Protein AF-A0A383B8J5-F1 (afdb_monomer)

Structure (mmCIF, N/CA/C/O backbone):
data_AF-A0A383B8J5-F1
#
_entry.id   AF-A0A383B8J5-F1
#
loop_
_atom_site.group_PDB
_atom_site.id
_atom_site.type_symbol
_atom_site.label_atom_id
_atom_site.label_alt_id
_atom_site.label_comp_id
_atom_site.label_asym_id
_atom_site.label_entity_id
_atom_site.label_seq_id
_atom_site.pdbx_PDB_ins_code
_atom_site.Cartn_x
_atom_site.Cartn_y
_atom_site.Cartn_z
_atom_site.occupancy
_atom_site.B_iso_or_equiv
_atom_site.auth_seq_id
_atom_site.auth_comp_id
_atom_site.auth_asym_id
_atom_site.auth_atom_id
_atom_site.pdbx_PDB_model_num
ATOM 1 N N . ALA A 1 1 ? -0.058 13.133 -13.437 1.00 57.81 1 ALA A N 1
ATOM 2 C CA . ALA A 1 1 ? -0.304 11.681 -13.337 1.00 57.81 1 ALA A CA 1
ATOM 3 C C . ALA A 1 1 ? 0.507 11.012 -12.216 1.00 57.81 1 ALA A C 1
ATOM 5 O O . ALA A 1 1 ? -0.103 10.307 -11.432 1.00 57.81 1 ALA A O 1
ATOM 6 N N . VAL A 1 2 ? 1.801 11.315 -12.020 1.00 64.12 2 VAL A N 1
ATOM 7 C CA . VAL A 1 2 ?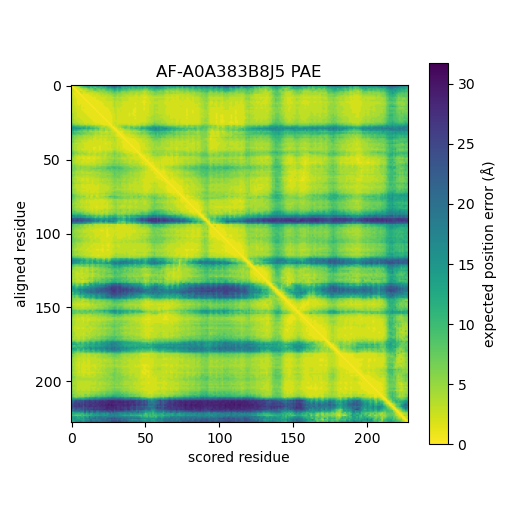 2.580 10.852 -10.837 1.00 64.12 2 VAL A CA 1
ATOM 8 C C . VAL A 1 2 ? 1.914 11.218 -9.497 1.00 64.12 2 VAL A C 1
ATOM 10 O O . VAL A 1 2 ? 1.806 10.377 -8.612 1.00 64.12 2 VAL A O 1
ATOM 13 N N . ILE A 1 3 ? 1.347 12.428 -9.392 1.00 70.81 3 ILE A N 1
ATOM 14 C CA . ILE A 1 3 ? 0.549 12.865 -8.228 1.00 70.81 3 ILE A CA 1
ATOM 15 C C . ILE A 1 3 ? -0.664 11.948 -7.981 1.00 70.81 3 ILE A C 1
ATOM 17 O O . ILE A 1 3 ? -1.011 11.711 -6.831 1.00 70.81 3 ILE A O 1
ATOM 21 N N . ARG A 1 4 ? -1.286 11.380 -9.029 1.00 76.75 4 ARG A N 1
ATOM 22 C CA . ARG A 1 4 ? -2.409 10.435 -8.865 1.00 76.75 4 ARG A CA 1
ATOM 23 C C . ARG A 1 4 ? -1.948 9.151 -8.185 1.00 76.75 4 ARG A C 1
ATOM 25 O O . ARG A 1 4 ? -2.590 8.714 -7.240 1.00 76.75 4 ARG A O 1
ATOM 32 N N . GLY A 1 5 ? -0.807 8.607 -8.614 1.00 79.88 5 GLY A N 1
ATOM 33 C CA . GLY A 1 5 ? -0.186 7.462 -7.950 1.00 79.88 5 GLY A CA 1
ATOM 34 C C . GLY A 1 5 ? 0.148 7.764 -6.487 1.00 79.88 5 GLY A C 1
ATOM 35 O O . GLY A 1 5 ? -0.185 6.971 -5.615 1.00 79.88 5 GLY A O 1
ATOM 36 N N . GLY A 1 6 ? 0.719 8.942 -6.205 1.00 82.88 6 GLY A N 1
ATOM 37 C CA . GLY A 1 6 ? 0.992 9.393 -4.835 1.00 82.88 6 GLY A CA 1
ATOM 38 C C . GLY A 1 6 ? -0.265 9.487 -3.963 1.00 82.88 6 GLY A C 1
ATOM 39 O O . GLY A 1 6 ? -0.270 8.985 -2.844 1.00 82.88 6 GLY A O 1
ATOM 40 N N . LEU A 1 7 ? -1.359 10.052 -4.488 1.00 85.12 7 LEU A N 1
ATOM 41 C CA . LEU A 1 7 ? -2.649 10.100 -3.790 1.00 85.12 7 LEU A CA 1
ATOM 42 C C . LEU A 1 7 ? -3.193 8.699 -3.502 1.00 85.12 7 LEU A C 1
ATOM 44 O O . LEU A 1 7 ? -3.666 8.440 -2.400 1.00 85.12 7 LEU A O 1
ATOM 48 N N . ALA A 1 8 ? -3.093 7.781 -4.462 1.00 88.00 8 ALA A N 1
ATOM 49 C CA . ALA A 1 8 ? -3.528 6.406 -4.265 1.00 88.00 8 ALA A CA 1
ATOM 50 C C . ALA A 1 8 ? -2.698 5.676 -3.198 1.00 88.00 8 ALA A C 1
ATOM 52 O O . ALA A 1 8 ? -3.276 4.983 -2.364 1.00 88.00 8 ALA A O 1
ATOM 53 N N . PHE A 1 9 ? -1.378 5.884 -3.150 1.00 90.75 9 PHE A N 1
ATOM 54 C CA . PHE A 1 9 ? -0.552 5.397 -2.039 1.00 90.75 9 PHE A CA 1
ATOM 55 C C . PHE A 1 9 ? -0.934 6.035 -0.702 1.00 90.75 9 PHE A C 1
ATOM 57 O O . PHE A 1 9 ? -0.979 5.323 0.296 1.00 90.75 9 PHE A O 1
ATOM 64 N N . GLY A 1 10 ? -1.288 7.323 -0.684 1.00 90.81 10 GLY A N 1
ATOM 65 C CA . GLY A 1 10 ? -1.829 7.993 0.502 1.00 90.81 10 GLY A CA 1
ATOM 66 C C . GLY A 1 10 ? -3.096 7.317 1.031 1.00 90.81 10 GLY A C 1
ATOM 67 O O . GLY A 1 10 ? -3.176 7.023 2.219 1.00 90.81 10 GLY A O 1
ATOM 68 N N . TYR A 1 11 ? -4.038 6.969 0.148 1.00 89.50 11 TYR A N 1
ATOM 69 C CA . TYR A 1 11 ? -5.224 6.190 0.525 1.00 89.50 11 TYR A CA 1
ATOM 70 C C . TYR A 1 11 ? -4.862 4.803 1.068 1.00 89.50 11 TYR A C 1
ATOM 72 O O . TYR A 1 11 ? -5.396 4.390 2.092 1.00 89.50 11 TYR A O 1
ATOM 80 N N . LEU A 1 12 ? -3.956 4.070 0.411 1.00 91.69 12 LEU A N 1
ATOM 81 C CA . LEU A 1 12 ? -3.531 2.752 0.898 1.00 91.69 12 LEU A CA 1
ATOM 82 C C . LEU A 1 12 ? -2.848 2.839 2.269 1.00 91.69 12 LEU A C 1
ATOM 84 O O . LEU A 1 12 ? -3.070 1.973 3.117 1.00 91.69 12 LEU A O 1
ATOM 88 N N . TRP A 1 13 ? -2.041 3.877 2.486 1.00 93.38 13 TRP A N 1
ATOM 89 C CA . TRP A 1 13 ? -1.403 4.151 3.769 1.00 93.38 13 TRP A CA 1
ATOM 90 C C . TRP A 1 13 ? -2.435 4.462 4.852 1.00 93.38 13 TRP A C 1
ATOM 92 O O . TRP A 1 13 ? -2.388 3.873 5.926 1.00 93.38 13 TRP A O 1
ATOM 102 N N . GLU A 1 14 ? -3.412 5.317 4.555 1.00 92.06 14 GLU A N 1
ATOM 103 C CA . GLU A 1 14 ? -4.487 5.665 5.486 1.00 92.06 14 GLU A CA 1
ATOM 104 C C . GLU A 1 14 ? -5.333 4.436 5.870 1.00 92.06 14 GLU A C 1
ATOM 106 O O . GLU A 1 14 ? -5.664 4.246 7.039 1.00 92.06 14 GLU A O 1
ATOM 111 N N . ILE A 1 15 ? -5.622 3.542 4.916 1.00 91.62 15 ILE A N 1
ATOM 112 C CA . ILE A 1 15 ? -6.294 2.264 5.204 1.00 91.62 15 ILE A CA 1
ATOM 113 C C . ILE A 1 15 ? -5.495 1.456 6.218 1.00 91.62 15 ILE A C 1
ATOM 115 O O . ILE A 1 15 ? -6.046 1.004 7.223 1.00 91.62 15 ILE A O 1
ATOM 119 N N . ARG A 1 16 ? -4.198 1.282 5.955 1.00 93.38 16 ARG A N 1
ATOM 120 C CA . ARG A 1 16 ? -3.318 0.533 6.846 1.00 93.38 16 ARG A CA 1
ATOM 121 C C . ARG A 1 16 ? -3.253 1.170 8.228 1.00 93.38 16 ARG A C 1
ATOM 123 O O . ARG A 1 16 ? -3.299 0.471 9.234 1.00 93.38 16 ARG A O 1
ATOM 130 N N . TRP A 1 17 ? -3.161 2.491 8.275 1.00 93.75 17 TRP A N 1
ATOM 131 C CA . TRP A 1 17 ? -3.144 3.246 9.515 1.00 93.75 17 TRP A CA 1
ATOM 132 C C . TRP A 1 17 ? -4.363 2.930 10.386 1.00 93.75 17 TRP A C 1
ATOM 134 O O . TRP A 1 17 ? -4.222 2.550 11.551 1.00 93.75 17 TRP A O 1
ATOM 144 N N . TYR A 1 18 ? -5.559 2.979 9.798 1.00 93.62 18 TYR A N 1
ATOM 145 C CA . TYR A 1 18 ? -6.784 2.635 10.512 1.00 93.62 18 TYR A CA 1
ATOM 146 C C . TYR A 1 18 ? -6.852 1.155 10.908 1.00 93.62 18 TYR A C 1
ATOM 148 O O . TYR A 1 18 ? -7.331 0.837 11.997 1.00 93.62 18 TYR A O 1
ATOM 156 N N . GLU A 1 19 ? -6.344 0.239 10.078 1.00 93.56 19 GLU A N 1
ATOM 157 C CA . GLU A 1 19 ? -6.243 -1.186 10.429 1.00 93.56 19 GLU A CA 1
ATOM 158 C C . GLU A 1 19 ? -5.302 -1.416 11.623 1.00 93.56 19 GLU A C 1
ATOM 160 O O . GLU A 1 19 ? -5.604 -2.225 12.506 1.00 93.56 19 GLU A O 1
ATOM 165 N N . THR A 1 20 ? -4.183 -0.692 11.693 1.00 94.12 20 THR A N 1
ATOM 166 C CA . THR A 1 20 ? -3.242 -0.738 12.821 1.00 94.12 20 THR A CA 1
ATOM 167 C C . THR A 1 20 ? -3.888 -0.247 14.108 1.00 94.12 20 THR A C 1
ATOM 169 O O . THR A 1 20 ? -3.834 -0.964 15.110 1.00 94.12 20 THR A O 1
ATOM 172 N N . ILE A 1 21 ? -4.580 0.896 14.071 1.00 93.38 21 ILE A N 1
ATOM 173 C CA . ILE A 1 21 ? -5.340 1.418 15.218 1.00 93.38 21 ILE A CA 1
ATOM 174 C C . ILE A 1 21 ? -6.379 0.394 15.684 1.00 93.38 21 ILE A C 1
ATOM 176 O O . ILE A 1 21 ? -6.398 0.012 16.855 1.00 93.38 21 ILE A O 1
ATOM 180 N N . ALA A 1 22 ? -7.202 -0.119 14.766 1.00 94.06 22 ALA A N 1
ATOM 181 C CA . ALA A 1 22 ? -8.246 -1.085 15.096 1.00 94.06 22 ALA A CA 1
ATOM 182 C C . ALA A 1 22 ? -7.671 -2.358 15.730 1.00 94.06 22 ALA A C 1
ATOM 184 O O . ALA A 1 22 ? -8.195 -2.849 16.730 1.00 94.06 22 ALA A O 1
ATOM 185 N N . ARG A 1 23 ? -6.563 -2.890 15.198 1.00 93.62 23 ARG A N 1
ATOM 186 C CA . ARG A 1 23 ? -5.904 -4.065 15.786 1.00 93.62 23 ARG A CA 1
ATOM 187 C C . ARG A 1 23 ? -5.323 -3.782 17.165 1.00 93.62 23 ARG A C 1
ATOM 189 O O . ARG A 1 23 ? -5.440 -4.656 18.015 1.00 93.62 23 ARG A O 1
ATOM 196 N N . LYS A 1 24 ? -4.750 -2.601 17.415 1.00 93.25 24 LYS A N 1
ATOM 197 C CA . LYS A 1 24 ? -4.260 -2.217 18.752 1.00 93.25 24 LYS A CA 1
ATOM 198 C C . LYS A 1 24 ? -5.388 -2.172 19.773 1.00 93.25 24 LYS A C 1
ATOM 200 O O . LYS A 1 24 ? -5.287 -2.810 20.818 1.00 93.25 24 LYS A O 1
ATOM 205 N N . VAL A 1 25 ? -6.500 -1.527 19.423 1.00 93.19 25 VAL A N 1
ATOM 206 C CA . VAL A 1 25 ? -7.709 -1.489 20.261 1.00 93.19 25 VAL A CA 1
ATOM 207 C C . VAL A 1 25 ? -8.240 -2.901 20.540 1.00 93.19 25 VAL A C 1
ATOM 209 O O . VAL A 1 25 ? -8.624 -3.223 21.665 1.00 93.19 25 VAL A O 1
ATOM 212 N N . LEU A 1 26 ? -8.248 -3.773 19.527 1.00 93.94 26 LEU A N 1
ATOM 213 C CA . LEU A 1 26 ? -8.756 -5.140 19.653 1.00 93.94 26 LEU A CA 1
ATOM 214 C C . LEU A 1 26 ? -7.823 -6.095 20.393 1.00 93.94 26 LEU A C 1
ATOM 216 O O . LEU A 1 26 ? -8.332 -7.012 21.041 1.00 93.94 26 LEU A O 1
ATOM 220 N N . LEU A 1 27 ? -6.507 -5.915 20.289 1.00 92.62 27 LEU A N 1
ATOM 221 C CA . LEU A 1 27 ? -5.528 -6.670 21.066 1.00 92.62 27 LEU A CA 1
ATOM 222 C C . LEU A 1 27 ? -5.668 -6.306 22.548 1.00 92.62 27 LEU A C 1
ATOM 224 O O . LEU A 1 27 ? -5.729 -7.195 23.396 1.00 92.62 27 LEU A O 1
ATOM 228 N N . GLY A 1 28 ? -5.844 -5.013 22.840 1.00 88.38 28 GLY A N 1
ATOM 229 C CA . GLY A 1 28 ? -5.780 -4.507 24.205 1.00 88.38 28 GLY A CA 1
ATOM 230 C C . GLY A 1 28 ? -4.361 -4.610 24.767 1.00 88.38 28 GLY A C 1
ATOM 231 O O . GLY A 1 28 ? -3.422 -4.957 24.052 1.00 88.38 28 GLY A O 1
ATOM 232 N N . GLY A 1 29 ? -4.225 -4.325 26.057 1.00 86.94 29 GLY A N 1
ATOM 233 C CA . GLY A 1 29 ? -2.952 -4.399 26.768 1.00 86.94 29 GLY A CA 1
ATOM 234 C C . GLY A 1 29 ? -2.859 -3.315 27.830 1.00 86.94 29 GLY A C 1
ATOM 235 O O . GLY A 1 29 ? -3.414 -2.226 27.664 1.00 86.94 29 GLY A O 1
ATOM 236 N N . ASP A 1 30 ? -2.177 -3.626 28.928 1.00 81.00 30 ASP A N 1
ATOM 237 C CA . ASP A 1 30 ? -1.903 -2.648 29.984 1.00 81.00 30 ASP A CA 1
ATOM 238 C C . ASP A 1 30 ? -0.841 -1.627 29.537 1.00 81.00 30 ASP A C 1
ATOM 240 O O . ASP A 1 30 ? -0.829 -0.497 30.016 1.00 81.00 30 ASP A O 1
ATOM 244 N N . ASP A 1 31 ? -0.017 -1.996 28.553 1.00 85.50 31 ASP A N 1
ATOM 245 C CA . ASP A 1 31 ? 1.030 -1.191 27.918 1.00 85.50 31 ASP A CA 1
ATOM 246 C C . ASP A 1 31 ? 0.506 -0.225 26.844 1.00 85.50 31 ASP A C 1
ATOM 248 O O . ASP A 1 31 ? 1.253 0.622 26.361 1.00 85.50 31 ASP A O 1
ATOM 252 N N . LEU A 1 32 ? -0.784 -0.285 26.483 1.00 86.69 32 LEU A N 1
ATOM 253 C CA . LEU A 1 32 ? -1.350 0.613 25.468 1.00 86.69 32 LEU A CA 1
ATOM 254 C C . LEU A 1 32 ? -1.192 2.094 25.823 1.00 86.69 32 LEU A C 1
ATOM 256 O O . LEU A 1 32 ? -1.095 2.907 24.915 1.00 86.69 32 LEU A O 1
ATOM 260 N N . GLN A 1 33 ? -1.135 2.440 27.112 1.00 84.88 33 GLN A N 1
ATOM 261 C CA . GLN A 1 33 ? -0.935 3.821 27.561 1.00 84.88 33 GLN A CA 1
ATOM 262 C C . GLN A 1 33 ? 0.462 4.366 27.230 1.00 84.88 33 GLN A C 1
ATOM 264 O O . GLN A 1 33 ? 0.624 5.576 27.115 1.00 84.88 33 GLN A O 1
ATOM 269 N N . GLU A 1 34 ? 1.450 3.489 27.046 1.00 87.62 34 GLU A N 1
ATOM 270 C CA . GLU A 1 34 ? 2.823 3.865 26.690 1.00 87.62 34 GLU A CA 1
ATOM 271 C C . GLU A 1 34 ? 3.018 3.992 25.172 1.00 87.62 34 GLU A C 1
ATOM 273 O O . GLU A 1 34 ? 4.041 4.504 24.726 1.00 87.62 34 GLU A O 1
ATOM 278 N N . VAL A 1 35 ? 2.037 3.554 24.373 1.00 89.44 35 VAL A N 1
ATOM 279 C CA . VAL A 1 35 ? 2.105 3.600 22.909 1.00 89.44 35 VAL A CA 1
ATOM 280 C C . VAL A 1 35 ? 2.064 5.048 22.431 1.00 89.44 35 VAL A C 1
ATOM 282 O O . VAL A 1 35 ? 1.073 5.759 22.622 1.00 89.44 35 VAL A O 1
ATOM 285 N N . GLY A 1 36 ? 3.131 5.467 21.755 1.00 88.12 36 GLY A N 1
ATOM 286 C CA . GLY A 1 36 ? 3.230 6.759 21.091 1.00 88.12 36 GLY A CA 1
ATOM 287 C C . GLY A 1 36 ? 2.870 6.710 19.605 1.00 88.12 36 GLY A C 1
ATOM 288 O O . GLY A 1 36 ? 2.623 5.658 19.010 1.00 88.12 36 GLY A O 1
ATOM 289 N N . TRP A 1 37 ? 2.893 7.882 18.963 1.00 87.31 37 TRP A N 1
ATOM 290 C CA . TRP A 1 37 ? 2.706 7.987 17.512 1.00 87.31 37 TRP A CA 1
ATOM 291 C C . TRP A 1 37 ? 3.792 7.241 16.730 1.00 87.31 37 TRP A C 1
ATOM 293 O O . TRP A 1 37 ? 3.490 6.614 15.716 1.00 87.31 37 TRP A O 1
ATOM 303 N N . GLU A 1 38 ? 5.038 7.273 17.208 1.00 89.56 38 GLU A N 1
ATOM 304 C CA . GLU A 1 38 ? 6.161 6.576 16.572 1.00 89.56 38 GLU A CA 1
ATOM 305 C C . GLU A 1 38 ? 5.976 5.054 16.586 1.00 89.56 38 GLU A C 1
ATOM 307 O O . GLU A 1 38 ? 6.260 4.397 15.584 1.00 89.56 38 GLU A O 1
ATOM 312 N N . ASP A 1 39 ? 5.416 4.495 17.662 1.00 90.50 39 ASP A N 1
ATOM 313 C CA . ASP A 1 39 ? 5.129 3.061 17.759 1.00 90.50 39 ASP A CA 1
ATOM 314 C C . ASP A 1 39 ? 4.051 2.634 16.763 1.00 90.50 39 ASP A C 1
ATOM 316 O O . ASP A 1 39 ? 4.190 1.611 16.090 1.00 90.50 39 ASP A O 1
ATOM 320 N N . LEU A 1 40 ? 2.993 3.438 16.621 1.00 89.94 40 LEU A N 1
ATOM 321 C CA . LEU A 1 40 ? 1.935 3.184 15.642 1.00 89.94 40 LEU A CA 1
ATOM 322 C C . LEU A 1 40 ?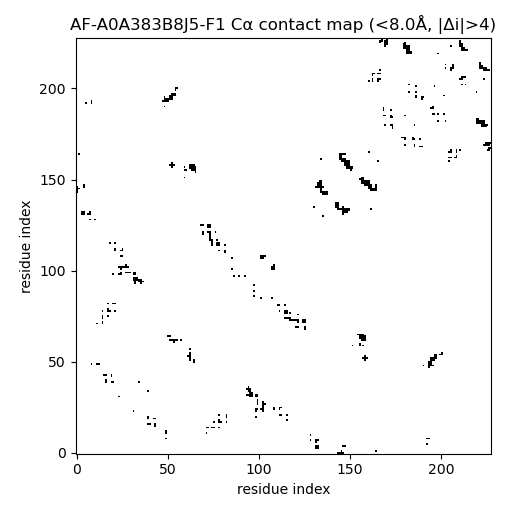 2.455 3.267 14.207 1.00 89.94 40 LEU A C 1
ATOM 324 O O . LEU A 1 40 ? 2.085 2.435 13.375 1.00 89.94 40 LEU A O 1
ATOM 328 N N . LEU A 1 41 ? 3.314 4.249 13.913 1.00 90.12 41 LEU A N 1
ATOM 329 C CA . LEU A 1 41 ? 3.958 4.379 12.604 1.00 90.12 41 LEU A CA 1
ATOM 330 C C . LEU A 1 41 ? 4.842 3.162 12.321 1.00 90.12 41 LEU A C 1
ATOM 332 O O . LEU A 1 41 ? 4.709 2.537 11.268 1.00 90.12 41 LEU A O 1
ATOM 336 N N . ALA A 1 42 ? 5.667 2.762 13.291 1.00 91.44 42 ALA A N 1
ATOM 337 C CA . ALA A 1 42 ? 6.518 1.586 13.173 1.00 91.44 42 ALA A CA 1
ATOM 338 C C . ALA A 1 42 ? 5.701 0.298 12.979 1.00 91.44 42 ALA A C 1
ATOM 340 O O . ALA A 1 42 ? 6.088 -0.566 12.192 1.00 91.44 42 ALA A O 1
ATOM 341 N N . ASP A 1 43 ? 4.569 0.155 13.667 1.00 92.00 43 ASP A N 1
ATOM 342 C CA . ASP A 1 43 ? 3.684 -1.001 13.521 1.00 92.00 43 ASP A CA 1
ATOM 343 C C . ASP A 1 43 ? 2.988 -1.036 12.154 1.00 92.00 43 ASP A C 1
ATOM 345 O O . ASP A 1 43 ? 2.884 -2.107 11.552 1.00 92.00 43 ASP A O 1
ATOM 349 N N . ALA A 1 44 ? 2.569 0.117 11.624 1.00 91.75 44 ALA A N 1
ATOM 350 C CA . ALA A 1 44 ? 2.041 0.213 10.264 1.00 91.75 44 ALA A CA 1
ATOM 351 C C . ALA A 1 44 ? 3.116 -0.118 9.207 1.00 91.75 44 ALA A C 1
ATOM 353 O O . ALA A 1 44 ? 2.846 -0.827 8.234 1.00 91.75 44 ALA A O 1
ATOM 354 N N . ASP A 1 45 ? 4.362 0.308 9.396 1.00 88.12 45 ASP A N 1
ATOM 355 C CA . ASP A 1 45 ? 5.446 -0.014 8.459 1.00 88.12 45 ASP A CA 1
ATOM 356 C C . ASP A 1 45 ? 5.814 -1.508 8.452 1.00 88.12 45 ASP A C 1
ATOM 358 O O . ASP A 1 45 ? 6.159 -2.068 7.404 1.00 88.12 45 ASP A O 1
ATOM 362 N N . ARG A 1 46 ? 5.682 -2.199 9.594 1.00 89.00 46 ARG A N 1
ATOM 363 C CA . ARG A 1 46 ? 6.001 -3.636 9.723 1.00 89.00 46 ARG A CA 1
ATOM 364 C C . ARG A 1 46 ? 5.096 -4.560 8.907 1.00 89.00 46 ARG A C 1
ATOM 366 O O . ARG A 1 46 ? 5.485 -5.698 8.652 1.00 89.00 46 ARG A O 1
ATOM 373 N N . GLU A 1 47 ? 3.931 -4.102 8.452 1.00 86.69 47 GLU A N 1
ATOM 374 C CA . GLU A 1 47 ? 3.027 -4.914 7.621 1.00 86.69 47 GLU A CA 1
ATOM 375 C C . GLU A 1 47 ? 3.531 -5.182 6.197 1.00 86.69 47 GLU A C 1
ATOM 377 O O . GLU A 1 47 ? 2.915 -5.945 5.449 1.00 86.69 47 GLU A O 1
ATOM 382 N N . GLY A 1 48 ? 4.653 -4.575 5.805 1.00 88.12 48 GLY A N 1
ATOM 383 C CA . GLY A 1 48 ? 5.270 -4.790 4.501 1.00 88.12 48 GLY A CA 1
ATOM 384 C C . GLY A 1 48 ? 4.735 -3.836 3.427 1.00 88.12 48 GLY A C 1
ATOM 385 O O . GLY A 1 48 ? 4.299 -2.729 3.741 1.00 88.12 48 GLY A O 1
ATOM 386 N N . PRO A 1 49 ? 4.784 -4.190 2.133 1.00 92.00 49 PRO A N 1
ATOM 387 C CA . PRO A 1 49 ? 4.428 -3.262 1.059 1.00 92.00 49 PRO A CA 1
ATOM 388 C C . PRO A 1 49 ? 2.924 -2.947 1.032 1.00 92.00 49 PRO A C 1
ATOM 390 O O . PRO A 1 49 ? 2.088 -3.824 1.244 1.00 92.00 49 PRO A O 1
ATOM 393 N N . LEU A 1 50 ? 2.578 -1.685 0.763 1.00 92.38 50 LEU A N 1
ATOM 394 C CA . LEU A 1 50 ? 1.214 -1.222 0.488 1.00 92.38 50 LEU A CA 1
ATOM 395 C C . LEU A 1 50 ? 0.655 -1.819 -0.799 1.00 92.38 50 LEU A C 1
ATOM 397 O O . LEU A 1 50 ? -0.548 -1.988 -0.910 1.00 92.38 50 LEU A O 1
ATOM 401 N N . LEU A 1 51 ? 1.498 -2.145 -1.775 1.00 92.19 51 LEU A N 1
ATOM 402 C CA . LEU A 1 51 ? 1.063 -2.802 -3.000 1.00 92.19 51 LEU A CA 1
ATOM 403 C C . LEU A 1 51 ? 2.064 -3.891 -3.388 1.00 92.19 51 LEU A C 1
ATOM 405 O O . LEU A 1 51 ? 3.267 -3.643 -3.487 1.00 92.19 51 LEU A O 1
ATOM 409 N N . LYS A 1 52 ? 1.574 -5.118 -3.598 1.00 92.56 52 LYS A N 1
ATOM 410 C CA . LYS A 1 52 ? 2.435 -6.240 -3.989 1.00 92.56 52 LYS A CA 1
ATOM 411 C C . LYS A 1 52 ? 2.879 -6.060 -5.440 1.00 92.56 52 LYS A C 1
ATOM 413 O O . LYS A 1 52 ? 2.083 -6.227 -6.359 1.00 92.56 52 LYS A O 1
ATOM 418 N N . TRP A 1 53 ? 4.167 -5.801 -5.638 1.00 94.06 53 TRP A N 1
ATOM 419 C CA . TRP A 1 53 ? 4.808 -5.861 -6.948 1.00 94.06 53 TRP A CA 1
ATOM 420 C C . TRP A 1 53 ? 5.542 -7.196 -7.092 1.00 94.06 53 TRP A C 1
ATOM 422 O O . TRP A 1 53 ? 6.711 -7.333 -6.748 1.00 94.06 53 TRP A O 1
ATOM 432 N N . ALA A 1 54 ? 4.794 -8.203 -7.535 1.00 92.50 54 ALA A N 1
ATOM 433 C CA . ALA A 1 54 ? 5.288 -9.560 -7.741 1.00 92.50 54 ALA A CA 1
ATOM 434 C C . ALA A 1 54 ? 6.131 -9.685 -9.025 1.00 92.50 54 ALA A C 1
ATOM 436 O O . ALA A 1 54 ? 5.940 -8.911 -9.966 1.00 92.50 54 ALA A O 1
ATOM 437 N N . ASP A 1 55 ? 7.023 -10.679 -9.062 1.00 90.69 55 ASP A N 1
ATOM 438 C CA . ASP A 1 55 ? 7.890 -10.952 -10.213 1.00 90.69 55 ASP A CA 1
ATOM 439 C C . ASP A 1 55 ? 7.068 -11.329 -11.456 1.00 90.69 55 ASP A C 1
ATOM 441 O O . ASP A 1 55 ? 6.041 -12.012 -11.366 1.00 90.69 55 ASP A O 1
ATOM 445 N N . GLY A 1 56 ? 7.511 -10.889 -12.634 1.00 87.81 56 GLY A N 1
ATOM 446 C CA . GLY A 1 56 ? 6.843 -11.170 -13.898 1.00 87.81 56 GLY A CA 1
ATOM 447 C C . GLY A 1 56 ? 6.724 -12.659 -14.239 1.00 87.81 56 GLY A C 1
ATOM 448 O O . GLY A 1 56 ? 5.801 -13.019 -14.974 1.00 87.81 56 GLY A O 1
ATOM 449 N N . ALA A 1 57 ? 7.609 -13.507 -13.705 1.00 89.38 57 ALA A N 1
ATOM 450 C CA . ALA A 1 57 ? 7.603 -14.958 -13.883 1.00 89.38 57 ALA A CA 1
ATOM 451 C C . ALA A 1 57 ? 6.540 -15.678 -13.032 1.00 89.38 57 ALA A C 1
ATOM 453 O O . ALA A 1 57 ? 6.198 -16.825 -13.333 1.00 89.38 57 ALA A O 1
ATOM 454 N N . GLU A 1 58 ? 5.995 -15.033 -11.993 1.00 91.69 58 GLU A N 1
ATOM 455 C CA . GLU A 1 58 ? 4.906 -15.609 -11.199 1.00 91.69 58 GLU A CA 1
ATOM 456 C C . GLU A 1 58 ? 3.601 -15.706 -12.021 1.00 91.69 58 GLU A C 1
ATOM 458 O O . GLU A 1 58 ? 3.306 -14.838 -12.854 1.00 91.69 58 GLU A O 1
ATOM 463 N N . PRO A 1 59 ? 2.749 -16.720 -11.767 1.00 93.00 59 PRO A N 1
ATOM 464 C CA . PRO A 1 59 ? 1.416 -16.790 -12.354 1.00 93.00 59 PRO A CA 1
ATOM 465 C C . PRO A 1 59 ? 0.597 -15.522 -12.078 1.00 93.00 59 PRO A C 1
ATOM 467 O O . PRO A 1 59 ? 0.612 -14.990 -10.969 1.00 93.00 59 PRO A O 1
ATOM 470 N N . VAL A 1 60 ? -0.213 -15.084 -13.050 1.00 90.81 60 VAL A N 1
ATOM 471 C CA . VAL A 1 60 ? -1.040 -13.860 -12.943 1.00 90.81 60 VAL A CA 1
ATOM 472 C C . VAL A 1 60 ? -1.913 -13.851 -11.683 1.00 90.81 60 VAL A C 1
ATOM 474 O O . VAL A 1 60 ? -2.081 -12.809 -11.063 1.00 90.81 60 VAL A O 1
ATOM 477 N N . SER A 1 61 ? -2.409 -15.009 -11.237 1.00 90.00 61 SER A N 1
ATOM 478 C CA . SER A 1 61 ? -3.195 -15.127 -10.003 1.00 90.00 61 SER A CA 1
ATOM 479 C C . SER A 1 61 ? -2.425 -14.771 -8.726 1.00 90.00 61 SER A C 1
ATOM 481 O O . SER A 1 61 ? -3.044 -14.380 -7.745 1.00 90.00 61 SER A O 1
ATOM 483 N N . GLN A 1 62 ? -1.098 -14.929 -8.715 1.00 90.38 62 GLN A N 1
ATOM 484 C CA . GLN A 1 62 ? -0.228 -14.559 -7.588 1.00 90.38 62 GLN A CA 1
ATOM 485 C C . GLN A 1 62 ? 0.224 -13.094 -7.661 1.00 90.38 62 GLN A C 1
ATOM 487 O O . GLN A 1 62 ? 0.637 -12.517 -6.650 1.00 90.38 62 GLN A O 1
ATOM 492 N N . ARG A 1 63 ? 0.124 -12.496 -8.851 1.00 92.31 63 ARG A N 1
ATOM 493 C CA . ARG A 1 63 ? 0.428 -11.091 -9.135 1.00 92.31 63 ARG A CA 1
ATOM 494 C C . ARG A 1 63 ? -0.800 -10.181 -9.045 1.00 92.31 63 ARG A C 1
ATOM 496 O O . ARG A 1 63 ? -0.647 -8.963 -9.048 1.00 92.31 63 ARG A O 1
ATOM 503 N N . ASP A 1 64 ? -1.999 -10.760 -9.016 1.00 93.31 64 ASP A N 1
ATOM 504 C CA . ASP A 1 64 ? -3.256 -10.019 -8.992 1.00 93.31 64 ASP A CA 1
ATOM 505 C C . ASP A 1 64 ? -3.396 -9.201 -7.705 1.00 93.31 64 ASP A C 1
ATOM 507 O O . ASP A 1 64 ? -3.356 -9.730 -6.594 1.00 93.31 64 ASP A O 1
ATOM 511 N N . VAL A 1 65 ? -3.620 -7.901 -7.873 1.00 92.38 65 VAL A N 1
ATOM 512 C CA . VAL A 1 65 ? -3.898 -6.961 -6.784 1.00 92.38 65 VAL A CA 1
ATOM 513 C C . VAL A 1 65 ? -5.352 -6.494 -6.783 1.00 92.38 65 VAL A C 1
ATOM 515 O O . VAL A 1 65 ? -5.773 -5.826 -5.841 1.00 92.38 65 VAL A O 1
ATOM 518 N N . ALA A 1 66 ? -6.161 -6.851 -7.789 1.00 88.75 66 ALA A N 1
ATOM 519 C CA . ALA A 1 66 ? -7.531 -6.350 -7.914 1.00 88.75 66 ALA A CA 1
ATOM 520 C C . ALA A 1 66 ? -8.430 -6.798 -6.753 1.00 88.75 66 ALA A C 1
ATOM 522 O O . ALA A 1 66 ? -9.199 -5.994 -6.216 1.00 88.75 66 ALA A O 1
ATOM 523 N N . ALA A 1 67 ? -8.338 -8.073 -6.364 1.00 86.12 67 ALA A N 1
ATOM 524 C CA . ALA A 1 67 ? -9.100 -8.618 -5.242 1.00 86.12 67 ALA A CA 1
ATOM 525 C C . ALA A 1 67 ? -8.650 -8.020 -3.899 1.00 86.12 67 ALA A C 1
ATOM 527 O O . ALA A 1 67 ? -9.488 -7.680 -3.064 1.00 86.12 67 ALA A 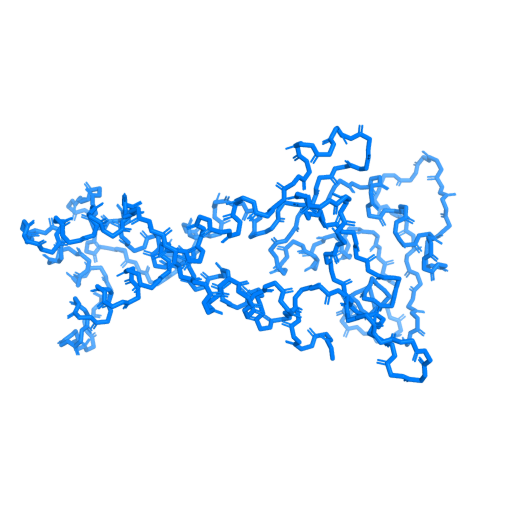O 1
ATOM 528 N N . TRP A 1 68 ? -7.339 -7.845 -3.722 1.00 89.00 68 TRP A N 1
ATOM 529 C CA . TRP A 1 68 ? -6.758 -7.259 -2.517 1.00 89.00 68 TRP A CA 1
ATOM 530 C C . TRP A 1 68 ? -7.153 -5.786 -2.352 1.00 89.00 68 TRP A C 1
ATOM 532 O O . TRP A 1 68 ? -7.655 -5.406 -1.296 1.00 89.00 68 TRP A O 1
ATOM 542 N N . LEU A 1 69 ? -7.041 -4.980 -3.416 1.00 89.56 69 LEU A N 1
ATOM 543 C CA . LEU A 1 69 ? -7.467 -3.575 -3.418 1.00 89.56 69 LEU A CA 1
ATOM 544 C C . LEU A 1 69 ? -8.953 -3.443 -3.080 1.00 89.56 69 LEU A C 1
ATOM 546 O O . LEU A 1 69 ? -9.330 -2.618 -2.254 1.00 89.56 69 LEU A O 1
ATOM 550 N N . ARG A 1 70 ? -9.800 -4.304 -3.660 1.00 87.38 70 ARG A N 1
ATOM 551 C CA . ARG A 1 70 ? -11.234 -4.339 -3.342 1.00 87.38 70 ARG A CA 1
ATOM 552 C C . ARG A 1 70 ? -11.491 -4.612 -1.864 1.00 87.38 70 ARG A C 1
ATOM 554 O O . ARG A 1 70 ? -12.347 -3.951 -1.283 1.00 87.38 70 ARG A O 1
ATOM 561 N N . ALA A 1 71 ? -10.774 -5.566 -1.274 1.00 85.88 71 ALA A N 1
ATOM 562 C CA . ALA A 1 71 ? -10.896 -5.861 0.149 1.00 85.88 71 ALA A CA 1
ATOM 563 C C . ALA A 1 71 ? -10.468 -4.657 1.006 1.00 85.88 71 ALA A C 1
ATOM 565 O O . ALA A 1 71 ? -11.206 -4.261 1.899 1.00 85.88 71 ALA A O 1
ATOM 566 N N . LYS A 1 72 ? -9.342 -4.013 0.681 1.00 88.44 72 LYS A N 1
ATOM 567 C CA . LYS A 1 72 ? -8.833 -2.847 1.422 1.00 88.44 72 LYS A CA 1
ATOM 568 C C . LYS A 1 72 ? -9.753 -1.628 1.345 1.00 88.44 72 LYS A C 1
ATOM 570 O O . LYS A 1 72 ? -10.079 -1.048 2.376 1.00 88.44 72 LYS A O 1
ATOM 575 N N . CYS A 1 73 ? -10.233 -1.275 0.153 1.00 86.19 73 CYS A N 1
ATOM 576 C CA . CYS A 1 73 ? -11.160 -0.153 -0.035 1.00 86.19 73 CYS A CA 1
ATOM 577 C C . CYS A 1 73 ? -12.501 -0.358 0.688 1.00 86.19 73 CYS A C 1
ATOM 579 O O . CYS A 1 73 ? -13.150 0.612 1.071 1.00 86.19 73 CYS A O 1
ATOM 581 N N . LEU A 1 74 ? -12.932 -1.609 0.877 1.00 83.94 74 LEU A N 1
ATOM 582 C CA . LEU A 1 74 ? -14.120 -1.916 1.668 1.00 83.94 74 LEU A CA 1
ATOM 583 C C . LEU A 1 74 ? -13.884 -1.633 3.155 1.00 83.94 74 LEU A C 1
ATOM 585 O O . LEU A 1 74 ? -14.682 -0.932 3.781 1.00 83.94 74 LEU A O 1
ATOM 589 N N . THR A 1 75 ? -12.785 -2.165 3.696 1.00 84.12 75 THR A N 1
ATOM 590 C CA . THR A 1 75 ? -12.400 -1.985 5.099 1.00 84.12 75 THR A CA 1
ATOM 591 C C . THR A 1 75 ? -12.216 -0.503 5.438 1.00 84.12 75 THR A C 1
ATOM 593 O O . THR A 1 75 ? -12.624 -0.069 6.512 1.00 84.12 75 THR A O 1
ATOM 596 N N . TYR A 1 76 ? -11.689 0.290 4.496 1.00 85.62 76 TYR A N 1
ATOM 597 C CA . TYR A 1 76 ? -11.470 1.731 4.649 1.00 85.62 76 TYR A CA 1
ATOM 598 C C . TYR A 1 76 ? -12.688 2.491 5.174 1.00 85.62 76 TYR A C 1
ATOM 600 O O . TYR A 1 76 ? -12.610 3.119 6.222 1.00 85.62 76 TYR A O 1
ATOM 608 N N . SER A 1 77 ? -13.816 2.437 4.457 1.00 82.44 77 SER A N 1
ATOM 609 C CA . SER A 1 77 ? -14.994 3.247 4.797 1.00 82.44 77 SER A CA 1
ATOM 610 C C . SER A 1 77 ? -15.576 2.889 6.153 1.00 82.44 77 SER A C 1
ATOM 612 O O . SER A 1 77 ? -16.088 3.758 6.846 1.00 82.44 77 SER A O 1
ATOM 614 N N . ALA A 1 78 ? -15.504 1.610 6.518 1.00 85.06 78 ALA A N 1
ATOM 615 C CA . ALA A 1 78 ? -15.984 1.153 7.808 1.00 85.06 78 ALA A CA 1
ATOM 616 C C . ALA A 1 78 ? -15.072 1.664 8.925 1.00 85.06 78 ALA A C 1
ATOM 618 O O . ALA A 1 78 ? -15.541 2.244 9.895 1.00 85.06 78 ALA A O 1
ATOM 619 N N . LEU A 1 79 ? -13.759 1.495 8.765 1.00 90.56 79 LEU A N 1
ATOM 620 C CA . LEU A 1 79 ? -12.796 1.906 9.777 1.00 90.56 79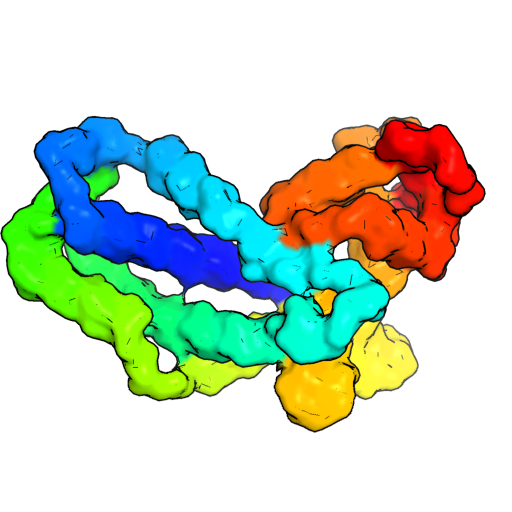 LEU A CA 1
ATOM 621 C C . LEU A 1 79 ? -12.683 3.419 9.921 1.00 90.56 79 LEU A C 1
ATOM 623 O O . LEU A 1 79 ? -12.546 3.894 11.039 1.00 90.56 79 LEU A O 1
ATOM 627 N N . GLN A 1 80 ? -12.743 4.175 8.827 1.00 90.38 80 GLN A N 1
ATOM 628 C CA . GLN A 1 80 ? -12.600 5.626 8.870 1.00 90.38 80 GLN A CA 1
ATOM 629 C C . GLN A 1 80 ? -13.675 6.267 9.754 1.00 90.38 80 GLN A C 1
ATOM 631 O O . GLN A 1 80 ? -13.356 7.126 10.573 1.00 90.38 80 GLN A O 1
ATOM 636 N N . GLU A 1 81 ? -14.932 5.846 9.611 1.00 87.25 81 GLU A N 1
ATOM 637 C CA . GLU A 1 81 ? -16.035 6.365 10.424 1.00 87.25 81 GLU A CA 1
ATOM 638 C C . GLU A 1 81 ? -15.895 5.959 11.895 1.00 87.25 81 GLU A C 1
ATOM 640 O O . GLU A 1 81 ? -16.094 6.788 12.784 1.00 87.25 81 GLU A O 1
ATOM 645 N N . GLU A 1 82 ? -15.484 4.718 12.166 1.00 90.19 82 GLU A N 1
ATOM 646 C CA . GLU A 1 82 ? -15.295 4.235 13.539 1.00 90.19 82 GLU A CA 1
ATOM 647 C C . GLU A 1 82 ? -14.102 4.924 14.221 1.00 90.19 82 GLU A C 1
ATOM 649 O O . GLU A 1 82 ? -14.219 5.341 15.368 1.00 90.19 82 GLU A O 1
ATOM 654 N N . VAL A 1 83 ? -12.981 5.135 13.520 1.00 90.06 83 VAL A N 1
ATOM 655 C CA . VAL A 1 83 ? -11.833 5.905 14.034 1.00 90.06 83 VAL A CA 1
ATOM 656 C C . VAL A 1 83 ? -12.246 7.354 14.294 1.00 90.06 83 VAL A C 1
ATOM 658 O O . VAL A 1 83 ? -12.052 7.846 15.402 1.00 90.06 83 VAL A O 1
ATOM 661 N N . LYS A 1 84 ? -12.872 8.035 13.326 1.00 88.69 84 LYS A N 1
ATOM 662 C CA . LYS A 1 84 ? -13.331 9.422 13.516 1.00 88.69 84 LYS A CA 1
ATOM 663 C C . LYS A 1 84 ? -14.266 9.555 14.711 1.00 88.69 84 LYS A C 1
ATOM 665 O O .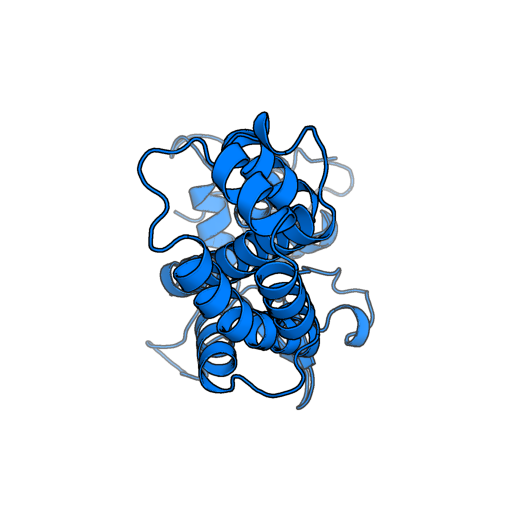 LYS A 1 84 ? -14.102 10.480 15.488 1.00 88.69 84 LYS A O 1
ATOM 670 N N . THR A 1 85 ? -15.213 8.633 14.866 1.00 87.25 85 THR A N 1
ATOM 671 C CA . THR A 1 85 ? -16.178 8.656 15.974 1.00 87.25 85 THR A CA 1
ATOM 672 C C . THR A 1 85 ? -15.508 8.339 17.309 1.00 87.25 85 THR A C 1
ATOM 674 O O . THR A 1 85 ? -15.763 9.009 18.303 1.00 87.25 85 THR A O 1
ATOM 677 N N . CYS A 1 86 ? -14.631 7.334 17.341 1.00 84.12 86 CYS A N 1
ATOM 678 C CA . CYS A 1 86 ? -13.961 6.881 18.558 1.00 84.12 86 CYS A CA 1
ATOM 679 C C . CYS A 1 86 ? -12.994 7.925 19.130 1.00 84.12 86 CYS A C 1
ATOM 681 O O . CYS A 1 86 ? -12.808 7.970 20.344 1.00 84.12 86 CYS A O 1
ATOM 683 N N . PHE A 1 87 ? -12.391 8.739 18.262 1.00 83.88 87 PHE A N 1
ATOM 684 C CA . PHE A 1 87 ? -11.384 9.736 18.620 1.00 83.88 87 PHE A CA 1
ATOM 685 C C . PHE A 1 87 ? -11.855 11.181 18.366 1.00 83.88 87 PHE A C 1
ATOM 687 O O . PHE A 1 87 ? -11.029 12.085 18.340 1.00 83.88 87 PHE A O 1
ATOM 694 N N . ALA A 1 88 ? -13.163 11.415 18.180 1.00 80.38 88 ALA A N 1
ATOM 695 C CA . ALA A 1 88 ? -13.721 12.753 17.932 1.00 80.38 88 ALA A CA 1
ATOM 696 C C . ALA A 1 88 ? -13.497 13.716 19.107 1.00 80.38 88 ALA A C 1
ATOM 698 O O . ALA A 1 88 ? -13.230 14.897 18.894 1.00 80.38 88 ALA A O 1
ATOM 699 N N . ASP A 1 89 ? -13.608 13.185 20.326 1.00 70.88 89 ASP A N 1
ATOM 700 C CA . ASP A 1 89 ? -13.504 13.932 21.581 1.00 70.88 89 ASP A CA 1
ATOM 701 C C . ASP A 1 89 ? -12.150 13.732 22.276 1.00 70.88 89 ASP A C 1
ATOM 703 O O . ASP A 1 89 ? -11.961 14.221 23.389 1.00 70.88 89 ASP A O 1
ATOM 707 N N . ALA A 1 90 ? -11.217 13.008 21.641 1.00 68.38 90 ALA A N 1
ATOM 708 C CA . ALA A 1 90 ? -9.856 12.900 22.148 1.00 68.38 90 ALA A CA 1
ATOM 709 C C . ALA A 1 90 ? -9.256 14.311 22.142 1.00 68.38 90 ALA A C 1
ATOM 711 O O . ALA A 1 90 ? -9.132 14.934 21.082 1.00 68.38 90 ALA A O 1
ATOM 712 N N . SER A 1 91 ? -8.964 14.846 23.329 1.00 60.12 91 SER A N 1
ATOM 713 C CA . SER A 1 91 ? -8.288 16.140 23.446 1.00 60.12 91 SER A CA 1
ATOM 714 C C . SER A 1 91 ? -6.787 15.928 23.207 1.00 60.12 91 SER A C 1
ATOM 716 O O . SER A 1 91 ? -6.425 14.921 22.608 1.00 60.12 91 SER A O 1
ATOM 718 N N . ASP A 1 92 ? -5.885 16.814 23.633 1.00 61.34 92 ASP A N 1
ATOM 719 C CA . ASP A 1 92 ? -4.415 16.631 23.523 1.00 61.34 92 ASP A CA 1
ATOM 720 C C . ASP A 1 92 ? -3.863 15.387 24.287 1.00 61.34 92 ASP A C 1
ATOM 722 O O . ASP A 1 92 ? -2.683 15.325 24.639 1.00 61.34 92 ASP A O 1
ATOM 726 N N . ASP A 1 93 ? -4.709 14.396 24.567 1.00 58.06 93 ASP A N 1
ATOM 727 C CA . ASP A 1 93 ? -4.411 13.124 25.200 1.00 58.06 93 ASP A CA 1
ATOM 728 C C . ASP A 1 93 ? -3.307 12.398 24.420 1.00 58.06 93 ASP A C 1
ATOM 730 O O . ASP A 1 93 ? -3.285 12.348 23.182 1.00 58.06 93 ASP A O 1
ATOM 734 N N . ALA A 1 94 ? -2.371 11.796 25.156 1.00 76.81 94 ALA A N 1
ATOM 735 C CA . ALA A 1 94 ? -1.393 10.906 24.553 1.00 76.81 94 ALA A CA 1
ATOM 736 C C . ALA A 1 94 ? -2.153 9.784 23.829 1.00 76.81 94 ALA A C 1
ATOM 738 O O . ALA A 1 94 ? -3.027 9.149 24.415 1.00 76.81 94 ALA A O 1
ATOM 739 N N . VAL A 1 95 ? -1.833 9.529 22.556 1.00 86.19 95 VAL A N 1
ATOM 740 C CA . VAL A 1 95 ? -2.538 8.549 21.703 1.00 86.19 95 VAL A CA 1
ATOM 741 C C . VAL A 1 95 ? -2.755 7.191 22.391 1.00 86.19 95 VAL A C 1
ATOM 743 O O . VAL A 1 95 ? -3.794 6.555 22.201 1.00 86.19 95 VAL A O 1
ATOM 746 N N . GLY A 1 96 ? -1.821 6.776 23.250 1.00 87.31 96 GLY A N 1
ATOM 747 C CA . GLY A 1 96 ? -1.929 5.576 24.069 1.00 87.31 96 GLY A CA 1
ATOM 748 C C . GLY A 1 96 ? -3.091 5.573 25.069 1.00 87.31 96 GLY A C 1
ATOM 749 O O . GLY A 1 96 ? -3.734 4.539 25.262 1.00 87.31 96 GLY A O 1
ATOM 750 N N . GLU A 1 97 ? -3.433 6.710 25.676 1.00 88.25 97 GLU A N 1
ATOM 751 C CA . GLU A 1 97 ? -4.584 6.829 26.580 1.00 88.25 97 GLU A CA 1
ATOM 752 C C . GLU A 1 97 ? -5.895 6.615 25.828 1.00 88.25 97 GLU A C 1
ATOM 754 O O . GLU A 1 97 ? -6.716 5.796 26.247 1.00 88.25 97 GLU A O 1
ATOM 759 N N . ALA A 1 98 ? -6.044 7.258 24.669 1.00 88.50 98 ALA A N 1
ATOM 760 C CA . ALA A 1 98 ? -7.227 7.109 23.830 1.00 88.50 98 ALA A CA 1
ATOM 761 C C . ALA A 1 98 ? -7.373 5.669 23.300 1.00 88.50 98 ALA A C 1
ATOM 763 O O . ALA A 1 98 ? -8.470 5.103 23.292 1.00 88.50 98 ALA A O 1
ATOM 764 N N . LEU A 1 99 ? -6.263 5.029 22.906 1.00 91.25 99 LEU A N 1
ATOM 765 C CA . LEU A 1 99 ? -6.244 3.609 22.539 1.00 91.25 99 LEU A CA 1
ATOM 766 C C . LEU A 1 99 ? -6.621 2.709 23.720 1.00 91.25 99 LEU A C 1
ATOM 768 O O . LEU A 1 99 ? -7.398 1.766 23.552 1.00 91.25 99 LEU A O 1
ATOM 772 N N . SER A 1 100 ? -6.091 2.996 24.911 1.00 90.81 100 SER A N 1
ATOM 773 C CA . SER A 1 100 ? -6.383 2.245 26.132 1.00 90.81 100 SER A CA 1
ATOM 774 C C . SER A 1 100 ? -7.862 2.355 26.505 1.00 90.81 100 SER A C 1
ATOM 776 O O . SER A 1 100 ? -8.505 1.332 26.747 1.00 90.81 100 SER A O 1
ATOM 778 N N . GLU A 1 101 ? -8.438 3.558 26.466 1.00 89.69 101 GLU A N 1
ATOM 779 C CA . GLU A 1 101 ? -9.863 3.789 26.712 1.00 89.69 101 GLU A CA 1
ATOM 780 C C . GLU A 1 101 ? -10.732 3.036 25.698 1.00 89.69 101 GLU A C 1
ATOM 782 O O . GLU A 1 101 ? -11.610 2.258 26.083 1.00 89.69 101 GLU A O 1
ATOM 787 N N . ALA A 1 102 ? -10.433 3.177 24.403 1.00 90.62 102 ALA A N 1
ATOM 788 C CA . ALA A 1 102 ? -11.138 2.463 23.343 1.00 90.62 102 ALA A CA 1
ATOM 789 C C . ALA A 1 102 ? -11.045 0.938 23.506 1.00 90.62 102 ALA A C 1
ATOM 791 O O . ALA A 1 102 ? -12.008 0.220 23.235 1.00 90.62 102 ALA A O 1
ATOM 792 N N . SER A 1 103 ? -9.906 0.430 23.988 1.00 93.31 103 SER A N 1
ATOM 793 C CA . SER A 1 103 ? -9.702 -1.000 24.244 1.00 93.31 103 SER A CA 1
ATOM 794 C C . SER A 1 103 ? -10.454 -1.519 25.472 1.00 93.31 103 SER A C 1
ATOM 796 O O . SER A 1 103 ? -10.650 -2.730 25.592 1.00 93.31 103 SER A O 1
ATOM 798 N N . ARG A 1 104 ? -10.877 -0.643 26.390 1.00 91.81 104 ARG A N 1
ATOM 799 C CA . ARG A 1 104 ? -11.644 -1.005 27.593 1.00 91.81 104 ARG A CA 1
ATOM 800 C C . ARG A 1 104 ? -13.151 -0.950 27.363 1.00 91.81 104 ARG A C 1
ATOM 802 O O . ARG A 1 104 ? -13.881 -1.629 28.080 1.00 91.81 104 ARG A O 1
ATOM 809 N N . ASP A 1 105 ? -13.612 -0.207 26.358 1.00 91.81 105 ASP A N 1
ATOM 810 C CA . ASP A 1 105 ? -15.024 -0.123 25.984 1.00 91.81 105 ASP A CA 1
ATOM 811 C C . ASP A 1 105 ? -15.445 -1.310 25.083 1.00 91.81 105 ASP A C 1
ATOM 813 O O . ASP A 1 105 ? -15.020 -1.408 23.924 1.00 91.81 105 ASP A O 1
ATOM 817 N N . PRO A 1 106 ? -16.316 -2.222 25.564 1.00 92.69 106 PRO A N 1
ATOM 818 C CA . PRO A 1 106 ? -16.768 -3.370 24.781 1.00 92.69 106 PRO A CA 1
ATOM 819 C C . PRO A 1 106 ? -17.517 -2.984 23.502 1.00 92.69 106 PRO A C 1
ATOM 821 O O . PRO A 1 106 ? -17.430 -3.714 22.511 1.00 92.69 106 PRO A O 1
ATOM 824 N N . ASN A 1 107 ? -18.227 -1.851 23.505 1.00 91.94 107 ASN A N 1
ATOM 825 C CA . ASN A 1 107 ? -18.953 -1.374 22.334 1.00 91.94 107 ASN A CA 1
ATOM 826 C C . ASN A 1 107 ? -17.953 -0.924 21.267 1.00 91.94 107 ASN A C 1
ATOM 828 O O . ASN A 1 107 ? -17.977 -1.472 20.165 1.00 91.94 107 ASN A O 1
ATOM 832 N N . LYS A 1 108 ? -17.016 -0.020 21.600 1.00 91.50 108 LYS A N 1
ATOM 833 C CA . LYS A 1 108 ? -15.973 0.451 20.661 1.00 91.50 108 LYS A CA 1
ATOM 834 C C . LYS A 1 108 ? -15.197 -0.727 20.050 1.00 91.50 108 LYS A C 1
ATOM 836 O O . LYS A 1 108 ? -15.000 -0.785 18.836 1.00 91.50 108 LYS A O 1
ATOM 841 N N . ARG A 1 109 ? -14.839 -1.737 20.853 1.00 94.06 109 ARG A N 1
ATOM 842 C CA . ARG A 1 109 ? -14.199 -2.968 20.346 1.00 94.06 109 ARG A CA 1
ATOM 843 C C . ARG A 1 109 ? -15.070 -3.738 19.356 1.00 94.06 109 ARG A C 1
ATOM 845 O O . ARG A 1 109 ? -14.561 -4.213 18.344 1.00 94.06 109 ARG A O 1
ATOM 852 N N . GLU A 1 110 ? -16.358 -3.916 19.639 1.00 93.00 110 GLU A N 1
ATOM 853 C CA . GLU A 1 110 ? -17.252 -4.635 18.725 1.00 93.00 110 GLU A CA 1
ATOM 854 C C . GLU A 1 110 ? -17.449 -3.878 17.409 1.00 93.00 110 GLU A C 1
ATOM 856 O O . GLU A 1 110 ? -17.429 -4.484 16.337 1.00 93.00 110 GLU A O 1
ATOM 861 N N . HIS A 1 111 ? -17.529 -2.551 17.475 1.00 92.12 111 HIS A N 1
ATOM 862 C CA . HIS A 1 111 ? -17.543 -1.677 16.308 1.00 92.12 111 HIS A CA 1
ATOM 863 C C . HIS A 1 111 ? -16.305 -1.883 15.415 1.00 92.12 111 HIS A C 1
ATOM 865 O O . HIS A 1 111 ? -16.453 -2.191 14.228 1.00 92.12 111 HIS A O 1
ATOM 871 N N . PHE A 1 112 ? -15.092 -1.856 15.984 1.00 93.81 112 PHE A N 1
ATOM 872 C CA . PHE A 1 112 ? -13.861 -2.148 15.234 1.00 93.81 112 PHE A CA 1
ATOM 873 C C . PHE A 1 112 ? -13.811 -3.580 14.682 1.00 93.81 112 PHE A C 1
ATOM 875 O O . PHE A 1 112 ? -13.396 -3.791 13.539 1.00 93.81 112 PHE A O 1
ATOM 882 N N . ARG A 1 113 ? -14.265 -4.580 15.449 1.00 93.94 113 ARG A N 1
ATOM 883 C CA . ARG A 1 113 ? -14.329 -5.980 14.988 1.00 93.94 113 ARG A CA 1
ATOM 884 C C . ARG A 1 113 ? -15.260 -6.126 13.785 1.00 93.94 113 ARG A C 1
ATOM 886 O O . ARG A 1 113 ? -14.912 -6.796 12.808 1.00 93.94 113 ARG A O 1
ATOM 893 N N . ARG A 1 114 ? -16.429 -5.489 13.839 1.00 91.31 114 ARG A N 1
ATOM 894 C CA . ARG A 1 114 ? -17.397 -5.480 12.740 1.00 91.31 114 ARG A CA 1
ATOM 895 C C 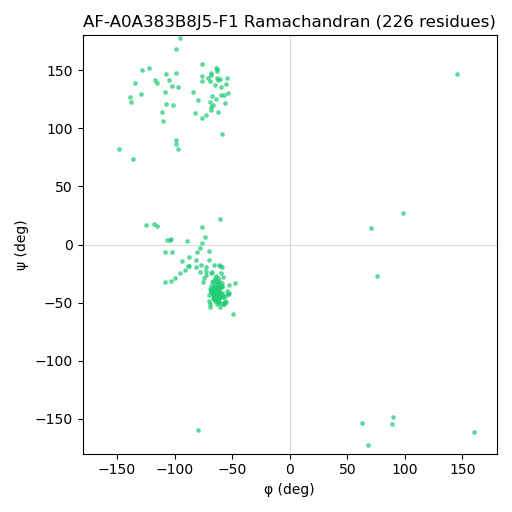. ARG A 1 114 ? -16.836 -4.762 11.517 1.00 91.31 114 ARG A C 1
ATOM 897 O O . ARG A 1 114 ? -16.962 -5.291 10.419 1.00 91.31 114 ARG A O 1
ATOM 904 N N . ALA A 1 115 ? -16.173 -3.621 11.700 1.00 90.00 115 ALA A N 1
ATOM 905 C CA . ALA A 1 115 ? -15.562 -2.870 10.606 1.00 90.00 115 ALA A CA 1
ATOM 906 C C . ALA A 1 115 ? -14.473 -3.678 9.873 1.00 90.00 115 ALA A C 1
ATOM 908 O O . ALA A 1 115 ? -14.467 -3.722 8.645 1.00 90.00 115 ALA A O 1
ATOM 909 N N . LEU A 1 116 ? -13.617 -4.404 10.605 1.00 89.44 116 LEU A N 1
ATOM 910 C CA . LEU A 1 116 ? -12.586 -5.275 10.012 1.00 89.44 116 LEU A CA 1
ATOM 911 C C . LEU A 1 116 ? -13.147 -6.503 9.282 1.00 89.44 116 LEU A C 1
ATOM 913 O O . LEU A 1 116 ? -12.480 -7.069 8.418 1.00 89.44 116 LEU A O 1
ATOM 917 N N . THR A 1 117 ? -14.350 -6.947 9.643 1.00 87.44 117 THR A N 1
ATOM 918 C CA . THR A 1 117 ? -14.985 -8.151 9.077 1.00 87.44 117 THR A CA 1
ATOM 919 C C . THR A 1 117 ? -16.125 -7.832 8.113 1.00 87.44 117 THR A C 1
ATOM 921 O O . THR A 1 117 ? -16.785 -8.749 7.607 1.00 87.44 117 THR A O 1
ATOM 924 N N . GLN A 1 118 ? -16.359 -6.545 7.841 1.00 80.25 118 GLN A N 1
ATOM 925 C CA . GLN A 1 118 ? -17.482 -6.089 7.043 1.00 80.25 118 GLN A CA 1
ATOM 926 C C . GLN A 1 118 ? -17.440 -6.696 5.639 1.00 80.25 118 GLN A C 1
ATOM 928 O O . GLN A 1 118 ? -16.407 -6.751 4.974 1.00 80.25 118 GLN A O 1
ATOM 933 N N . ARG A 1 119 ? -18.606 -7.161 5.181 1.00 67.44 119 ARG A N 1
ATOM 934 C CA . ARG A 1 119 ? -18.814 -7.705 3.835 1.00 67.44 119 ARG A CA 1
ATOM 935 C C . ARG A 1 119 ? -19.636 -6.708 3.026 1.00 67.44 119 ARG A C 1
ATOM 937 O O . ARG A 1 119 ? -20.661 -6.235 3.504 1.00 67.44 119 ARG A O 1
ATOM 944 N N . GLY A 1 120 ? -19.201 -6.389 1.811 1.00 66.38 120 GLY A N 1
ATOM 945 C CA . GLY A 1 120 ? -19.879 -5.425 0.945 1.00 66.38 120 GLY A CA 1
ATOM 946 C C . GLY A 1 120 ? -18.973 -4.879 -0.154 1.00 66.38 120 GLY A C 1
ATOM 947 O O . GLY A 1 120 ? -17.935 -5.464 -0.471 1.00 66.38 120 GLY A O 1
ATOM 948 N N . THR A 1 121 ? -19.364 -3.748 -0.738 1.00 61.53 121 THR A N 1
ATOM 949 C CA . THR A 1 121 ? -18.593 -3.049 -1.773 1.00 61.53 121 THR A CA 1
ATOM 950 C C . THR A 1 121 ? -18.610 -1.545 -1.532 1.00 61.53 121 THR A C 1
ATOM 952 O O . THR A 1 121 ? -19.675 -0.938 -1.528 1.00 61.53 121 THR A O 1
ATOM 955 N N . ASN A 1 122 ? -17.434 -0.931 -1.390 1.00 74.88 122 ASN A N 1
ATOM 956 C CA . ASN A 1 122 ? -17.272 0.511 -1.564 1.00 74.88 122 ASN A CA 1
ATOM 957 C C . ASN A 1 122 ? -16.777 0.765 -2.992 1.00 74.88 122 ASN A C 1
ATOM 959 O O . ASN A 1 122 ? -15.573 0.847 -3.246 1.00 74.88 122 ASN A O 1
ATOM 963 N N . GLU A 1 123 ? -17.718 0.788 -3.936 1.00 78.75 123 GLU A N 1
ATOM 964 C CA . GLU A 1 123 ? -17.404 0.915 -5.363 1.00 78.75 123 GLU A CA 1
ATOM 965 C C . GLU A 1 123 ? -16.732 2.255 -5.672 1.00 78.75 123 GLU A C 1
ATOM 967 O O . GLU A 1 123 ? -15.777 2.282 -6.435 1.00 78.75 123 GLU A O 1
ATOM 972 N N . ASN A 1 124 ? -17.125 3.340 -4.999 1.00 81.38 124 ASN A N 1
ATOM 973 C CA . ASN A 1 124 ? -16.544 4.665 -5.223 1.00 81.38 124 ASN A CA 1
ATOM 974 C C . ASN A 1 124 ? -15.058 4.730 -4.842 1.00 81.38 124 ASN A C 1
ATOM 976 O O . ASN A 1 124 ? -14.245 5.200 -5.635 1.00 81.38 124 ASN A O 1
ATOM 980 N N . CYS A 1 125 ? -14.684 4.242 -3.652 1.00 80.44 125 CYS A N 1
ATOM 981 C CA . CYS A 1 125 ? -13.281 4.206 -3.225 1.00 80.44 125 CYS A CA 1
ATOM 982 C C . CYS A 1 125 ? -12.455 3.284 -4.133 1.00 80.44 125 CYS A C 1
ATOM 984 O O . CYS A 1 125 ? -11.355 3.641 -4.553 1.00 80.44 125 CYS A O 1
ATOM 986 N N . LEU A 1 126 ? -13.012 2.122 -4.488 1.00 81.94 126 LEU A N 1
ATOM 987 C CA . LEU A 1 126 ? -12.348 1.168 -5.367 1.00 81.94 126 LEU A CA 1
ATOM 988 C C . LEU A 1 126 ? -12.104 1.742 -6.765 1.00 81.94 126 LEU A C 1
ATOM 990 O O . LEU A 1 126 ? -10.995 1.624 -7.281 1.00 81.94 126 LEU A O 1
ATOM 994 N N . GLU A 1 127 ? -13.114 2.357 -7.374 1.00 82.88 127 GLU A N 1
ATOM 995 C CA . GLU A 1 127 ? -12.992 2.967 -8.696 1.00 82.88 127 GLU A CA 1
ATOM 996 C C . GLU A 1 127 ? -12.051 4.171 -8.665 1.00 82.88 127 GLU A C 1
ATOM 998 O O . GLU A 1 127 ? -11.232 4.315 -9.569 1.00 82.88 127 GLU A O 1
ATOM 1003 N N . LEU A 1 128 ? -12.066 4.968 -7.593 1.00 82.81 128 LEU A N 1
ATOM 1004 C CA . LEU A 1 128 ? -11.115 6.060 -7.405 1.00 82.81 128 LEU A CA 1
ATOM 1005 C C . LEU A 1 128 ? -9.668 5.540 -7.347 1.00 82.81 128 LEU A C 1
ATOM 1007 O O . LEU A 1 128 ? -8.827 5.985 -8.128 1.00 82.81 128 LEU A O 1
ATOM 1011 N N . VAL A 1 129 ? -9.371 4.575 -6.469 1.00 83.56 129 VAL A N 1
ATOM 1012 C CA . VAL A 1 129 ? -8.020 3.996 -6.321 1.00 83.56 129 VAL A CA 1
ATOM 1013 C C . VAL A 1 129 ? -7.571 3.310 -7.612 1.00 83.56 129 VAL A C 1
ATOM 1015 O O . VAL A 1 129 ? -6.440 3.509 -8.057 1.00 83.56 129 VAL A O 1
ATOM 1018 N N . ARG A 1 130 ? -8.461 2.559 -8.270 1.00 82.75 130 ARG A N 1
ATOM 1019 C CA . ARG A 1 130 ? -8.174 1.943 -9.573 1.00 82.75 130 ARG A CA 1
ATOM 1020 C C . ARG A 1 130 ? -7.875 2.984 -10.633 1.00 82.75 130 ARG A C 1
ATOM 1022 O O . ARG A 1 130 ? -6.866 2.854 -11.308 1.00 82.75 130 ARG A O 1
ATOM 1029 N N . HIS A 1 131 ? -8.703 4.011 -10.771 1.00 81.19 131 HIS A N 1
ATOM 1030 C CA . HIS A 1 131 ? -8.503 5.064 -11.761 1.00 81.19 131 HIS A CA 1
ATOM 1031 C C . HIS A 1 131 ? -7.219 5.867 -11.504 1.00 81.19 131 HIS A C 1
ATOM 1033 O O . HIS A 1 131 ? -6.576 6.329 -12.441 1.00 81.19 131 HIS A O 1
ATOM 1039 N N . MET A 1 132 ? -6.812 6.026 -10.241 1.00 83.38 132 MET A N 1
ATOM 1040 C CA . MET A 1 132 ? -5.560 6.705 -9.898 1.00 83.38 132 MET A CA 1
ATOM 1041 C C . MET A 1 132 ? -4.307 5.880 -10.219 1.00 83.38 132 MET A C 1
ATOM 1043 O O . MET A 1 132 ? -3.254 6.471 -10.465 1.00 83.38 132 MET A O 1
ATOM 1047 N N . PHE A 1 133 ? -4.413 4.549 -10.236 1.00 84.50 133 PHE A N 1
ATOM 1048 C CA . PHE A 1 133 ? -3.301 3.652 -10.549 1.00 84.50 133 PHE A CA 1
ATOM 1049 C C . PHE A 1 133 ? -3.294 3.113 -11.984 1.00 84.50 133 PHE A C 1
ATOM 1051 O O . PHE A 1 133 ? -2.228 2.771 -12.494 1.00 84.50 133 PHE A O 1
ATOM 1058 N N . LEU A 1 134 ? -4.450 2.968 -12.624 1.00 82.06 134 LEU A N 1
ATOM 1059 C CA . LEU A 1 134 ? -4.549 2.454 -13.984 1.00 82.06 134 LEU A CA 1
ATOM 1060 C C . LEU A 1 134 ? -4.020 3.480 -14.976 1.00 82.06 134 LEU A C 1
ATOM 1062 O O . LEU A 1 134 ? -4.252 4.682 -14.854 1.00 82.06 134 LEU A O 1
ATOM 1066 N N . LYS A 1 135 ? -3.355 2.965 -16.005 1.00 70.19 135 LYS A N 1
ATOM 1067 C CA . LYS A 1 135 ? -3.083 3.736 -17.209 1.00 70.19 135 LYS A CA 1
ATOM 1068 C C . LYS A 1 135 ? -4.417 4.171 -17.829 1.00 70.19 135 LYS A C 1
ATOM 1070 O O . LYS A 1 135 ? -5.298 3.336 -18.023 1.00 70.19 135 LYS A O 1
ATOM 1075 N N . GLY A 1 136 ? -4.574 5.458 -18.129 1.00 63.09 136 GLY A N 1
ATOM 1076 C CA . GLY A 1 136 ? -5.710 5.938 -18.917 1.00 63.09 136 GLY A CA 1
ATOM 1077 C C . GLY A 1 136 ? -5.701 5.340 -20.330 1.00 63.09 136 GLY A C 1
ATOM 1078 O O . GLY A 1 136 ? -4.639 5.232 -20.941 1.00 63.09 136 GLY A O 1
ATOM 1079 N N . ASP A 1 137 ? -6.881 4.998 -20.857 1.00 59.34 137 ASP A N 1
ATOM 1080 C CA . ASP A 1 137 ? -7.077 4.449 -22.216 1.00 59.34 137 ASP A CA 1
ATOM 1081 C C . ASP A 1 137 ? -6.915 5.508 -23.331 1.00 59.34 137 ASP A C 1
ATOM 1083 O O . ASP A 1 137 ? -7.182 5.253 -24.507 1.00 59.34 137 ASP A O 1
ATOM 1087 N N . GLU A 1 138 ? -6.495 6.723 -22.979 1.00 60.84 138 GLU A N 1
ATOM 1088 C CA . GLU A 1 138 ? -6.326 7.818 -23.926 1.00 60.84 138 GLU A CA 1
ATOM 1089 C C . GLU A 1 138 ? -5.167 7.516 -24.890 1.00 60.84 138 GLU A C 1
ATOM 1091 O O . GLU A 1 138 ? -4.052 7.190 -24.487 1.00 60.84 138 GLU A O 1
ATOM 1096 N N . LEU A 1 139 ? -5.435 7.616 -26.194 1.00 58.06 139 LEU A N 1
ATOM 1097 C CA . LEU A 1 139 ? -4.434 7.496 -27.253 1.00 58.06 139 LEU A CA 1
ATOM 1098 C C . LEU A 1 139 ? -4.000 8.893 -27.720 1.00 58.06 139 LEU A C 1
ATOM 1100 O O . LEU A 1 139 ? -4.794 9.833 -27.762 1.00 58.06 139 LEU A O 1
ATOM 1104 N N . GLY A 1 140 ? -2.739 9.030 -28.132 1.00 60.47 140 GLY A N 1
ATOM 1105 C CA . GLY A 1 140 ? -2.195 10.287 -28.656 1.00 60.47 140 GLY A CA 1
ATOM 1106 C C . GLY A 1 140 ? -1.601 11.191 -27.572 1.00 60.47 140 GLY A C 1
ATOM 1107 O O . GLY A 1 140 ? -1.054 10.710 -26.588 1.00 60.47 140 GLY A O 1
ATOM 1108 N N . ARG A 1 141 ? -1.668 12.517 -27.758 1.00 55.38 141 ARG A N 1
ATOM 1109 C CA . ARG A 1 141 ? -0.982 13.517 -26.907 1.00 55.38 141 ARG A CA 1
ATOM 1110 C C . ARG A 1 141 ? -1.406 13.493 -25.425 1.00 55.38 141 ARG A C 1
ATOM 1112 O O . ARG A 1 141 ? -0.685 14.038 -24.596 1.00 55.38 141 ARG A O 1
ATOM 1119 N N . TYR A 1 142 ? -2.548 12.891 -25.105 1.00 59.84 142 TYR A N 1
ATOM 1120 C CA . TYR A 1 142 ? -3.099 12.828 -23.748 1.00 59.84 142 TYR A CA 1
ATOM 1121 C C . TYR A 1 142 ? -2.929 11.458 -23.082 1.00 59.84 142 TYR A C 1
ATOM 1123 O O . TYR A 1 142 ? -3.384 11.265 -21.959 1.00 59.84 142 TYR A O 1
ATOM 1131 N N . ALA A 1 143 ? -2.246 10.517 -23.745 1.00 66.44 143 ALA A N 1
ATOM 1132 C CA . ALA A 1 143 ? -2.003 9.199 -23.182 1.00 66.44 143 ALA A CA 1
ATOM 1133 C C . ALA A 1 143 ? -1.348 9.300 -21.799 1.00 66.44 143 ALA A C 1
ATOM 1135 O O . ALA A 1 143 ? -0.368 10.021 -21.600 1.00 66.44 143 ALA A O 1
ATOM 1136 N N . ASP A 1 144 ? -1.900 8.580 -20.822 1.00 69.00 144 ASP A N 1
ATOM 1137 C CA . ASP A 1 144 ? -1.286 8.523 -19.505 1.00 69.00 144 ASP A CA 1
ATOM 1138 C C . ASP A 1 144 ? -0.078 7.596 -19.559 1.00 69.00 144 ASP A C 1
ATOM 1140 O O . ASP A 1 144 ? -0.201 6.380 -19.654 1.00 69.00 144 ASP A O 1
ATOM 1144 N N . HIS A 1 145 ? 1.104 8.180 -19.484 1.00 79.38 145 HIS A N 1
ATOM 1145 C CA . HIS A 1 145 ? 2.367 7.457 -19.484 1.00 79.38 145 HIS A CA 1
ATOM 1146 C C . HIS A 1 145 ? 2.828 7.054 -18.073 1.00 79.38 145 HIS A C 1
ATOM 1148 O O . HIS A 1 145 ? 3.893 6.472 -17.910 1.00 79.38 145 HIS A O 1
ATOM 1154 N N . TYR A 1 146 ? 2.033 7.337 -17.036 1.00 84.25 146 TYR A N 1
ATOM 1155 C CA . TYR A 1 146 ? 2.430 7.149 -15.638 1.00 84.25 146 TYR A CA 1
ATOM 1156 C C . TYR A 1 146 ? 1.570 6.131 -14.878 1.00 84.25 146 TYR A C 1
ATOM 1158 O O . TYR A 1 146 ? 1.566 6.134 -13.646 1.00 84.25 146 TYR A O 1
ATOM 1166 N N . GLY A 1 147 ? 0.833 5.279 -15.594 1.00 87.31 147 GLY A N 1
ATOM 1167 C CA . GLY A 1 147 ? 0.067 4.191 -14.989 1.00 87.31 147 GLY A CA 1
ATOM 1168 C C . GLY A 1 147 ? 0.968 3.206 -14.238 1.00 87.31 147 GLY A C 1
ATOM 1169 O O . GLY A 1 147 ? 2.076 2.903 -14.678 1.00 87.31 147 GLY A O 1
ATOM 1170 N N . LEU A 1 148 ? 0.482 2.701 -13.107 1.00 90.56 148 LEU A N 1
ATOM 1171 C CA . LEU A 1 148 ? 1.156 1.703 -12.272 1.00 90.56 148 LEU A CA 1
ATOM 1172 C C . LEU A 1 148 ? 0.558 0.299 -12.448 1.00 90.56 148 LEU A C 1
ATOM 1174 O O . LEU A 1 148 ? 1.260 -0.705 -12.314 1.00 90.56 148 LEU A O 1
ATOM 1178 N N . LEU A 1 149 ? -0.746 0.230 -12.727 1.00 91.06 149 LEU A N 1
ATOM 1179 C CA . LEU A 1 149 ? -1.477 -1.016 -12.922 1.00 91.06 149 LEU A CA 1
ATOM 1180 C C . LEU A 1 149 ? -1.787 -1.261 -14.395 1.00 91.06 149 LEU A C 1
ATOM 1182 O O . LEU A 1 149 ? -2.204 -0.359 -15.125 1.00 91.06 149 LEU A O 1
ATOM 1186 N N . GLU A 1 150 ? -1.683 -2.527 -14.779 1.00 89.38 150 GLU A N 1
ATOM 1187 C CA . GLU A 1 150 ? -2.122 -3.052 -16.066 1.00 89.38 150 GLU A CA 1
ATOM 1188 C C . GLU A 1 150 ? -3.263 -4.054 -15.860 1.00 89.38 150 GLU A C 1
ATOM 1190 O O . GLU A 1 150 ? -3.230 -4.891 -14.950 1.00 89.38 150 GLU A O 1
ATOM 1195 N N . LYS A 1 151 ? -4.278 -3.993 -16.730 1.00 88.69 151 LYS A N 1
ATOM 1196 C CA . LYS A 1 151 ? -5.323 -5.020 -16.801 1.00 88.69 151 LYS A CA 1
ATOM 1197 C C . LYS A 1 151 ? -4.809 -6.229 -17.574 1.00 88.69 151 LYS A C 1
ATOM 1199 O O . LYS A 1 151 ? -4.437 -6.113 -18.737 1.00 88.69 151 LYS A O 1
ATOM 1204 N N . VAL A 1 152 ? -4.873 -7.404 -16.953 1.00 86.75 152 VAL A N 1
ATOM 1205 C CA . VAL A 1 152 ? -4.561 -8.680 -1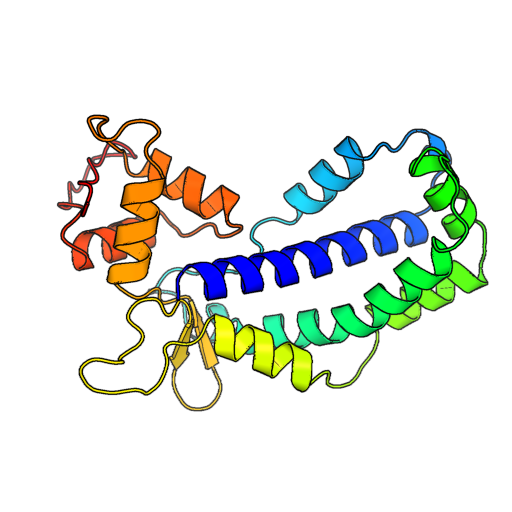7.606 1.00 86.75 152 VAL A CA 1
ATOM 1206 C C . VAL A 1 152 ? -5.863 -9.455 -17.770 1.00 86.75 152 VAL A C 1
ATOM 1208 O O . VAL A 1 152 ? -6.448 -9.955 -16.807 1.00 86.75 152 VAL A O 1
ATOM 1211 N N . GLY A 1 153 ? -6.355 -9.520 -19.007 1.00 85.62 153 GLY A N 1
ATOM 1212 C CA . GLY A 1 153 ? -7.694 -10.033 -19.294 1.00 85.62 153 GLY A CA 1
ATOM 1213 C C . GLY A 1 153 ? -8.799 -9.186 -18.648 1.00 85.62 153 GLY A C 1
ATOM 1214 O O . GLY A 1 153 ? -8.637 -7.993 -18.414 1.00 85.62 153 GLY A O 1
ATOM 1215 N N . GLN A 1 154 ? -9.947 -9.808 -18.368 1.00 80.38 154 GLN A N 1
ATOM 1216 C CA . GLN A 1 154 ? -11.121 -9.120 -17.802 1.00 80.38 154 GLN A CA 1
ATOM 1217 C C . GLN A 1 154 ? -11.133 -9.081 -16.266 1.00 80.38 154 GLN A C 1
ATOM 1219 O O . GLN A 1 154 ? -11.875 -8.303 -15.673 1.00 80.38 154 GLN A O 1
ATOM 1224 N N . ARG A 1 155 ? -10.358 -9.955 -15.611 1.00 81.38 155 ARG A N 1
ATOM 1225 C CA . ARG A 1 155 ? -10.489 -10.219 -14.170 1.00 81.38 155 ARG A CA 1
ATOM 1226 C C . ARG A 1 155 ? -9.344 -9.661 -13.332 1.00 81.38 155 ARG A C 1
ATOM 1228 O O . ARG A 1 155 ? -9.580 -9.329 -12.174 1.00 81.38 155 ARG A O 1
ATOM 1235 N N . TRP A 1 156 ? -8.133 -9.607 -13.879 1.00 88.44 156 TRP A N 1
ATOM 1236 C CA . TRP A 1 156 ? -6.933 -9.363 -13.087 1.00 88.44 156 TRP A CA 1
ATOM 1237 C C . TRP A 1 156 ? -6.379 -7.968 -13.327 1.00 88.44 156 TRP A C 1
ATOM 1239 O O . TRP A 1 156 ? -6.454 -7.416 -14.429 1.00 88.44 156 TRP A O 1
ATOM 1249 N N . SER A 1 157 ? -5.795 -7.402 -12.282 1.00 91.38 157 SER A N 1
ATOM 1250 C CA . SER A 1 157 ? -4.969 -6.203 -12.388 1.00 91.38 157 SER A CA 1
ATOM 1251 C C . SER A 1 157 ? -3.659 -6.484 -11.690 1.00 91.38 157 SER A C 1
ATOM 1253 O O . SER A 1 157 ? -3.659 -6.965 -10.560 1.00 91.38 157 SER A O 1
ATOM 1255 N N . VAL A 1 158 ? -2.552 -6.211 -12.364 1.00 92.88 158 VAL A N 1
ATOM 1256 C CA . VAL A 1 158 ? -1.208 -6.475 -11.846 1.00 92.88 158 VAL A CA 1
ATOM 1257 C C . VAL A 1 158 ? -0.417 -5.179 -11.813 1.00 92.88 158 VAL A C 1
ATOM 1259 O O . VAL A 1 158 ? -0.661 -4.277 -12.615 1.00 92.88 158 VAL A O 1
ATOM 1262 N N . VAL A 1 159 ? 0.544 -5.095 -10.897 1.00 93.12 159 VAL A N 1
ATOM 1263 C CA . VAL A 1 159 ? 1.547 -4.028 -10.932 1.00 93.12 159 VAL A CA 1
ATOM 1264 C C . VAL A 1 159 ? 2.431 -4.258 -12.153 1.00 93.12 159 VAL A C 1
ATOM 1266 O O . VAL A 1 159 ? 3.087 -5.293 -12.268 1.00 93.12 159 VAL A O 1
ATOM 1269 N N . ASN A 1 160 ? 2.382 -3.313 -13.085 1.00 91.69 160 ASN A N 1
ATOM 1270 C CA . ASN A 1 160 ? 3.227 -3.257 -14.270 1.00 91.69 160 ASN A CA 1
ATOM 1271 C C . ASN A 1 160 ? 3.446 -1.773 -14.599 1.00 91.69 160 ASN A C 1
ATOM 1273 O O . ASN A 1 160 ? 2.693 -1.195 -15.389 1.00 91.69 160 ASN A O 1
ATOM 1277 N N . PRO A 1 161 ? 4.407 -1.122 -13.923 1.00 90.75 161 PRO A N 1
ATOM 1278 C CA . PRO A 1 161 ? 4.575 0.315 -14.032 1.00 90.75 161 PRO A CA 1
ATOM 1279 C C . PRO A 1 161 ? 4.979 0.721 -15.445 1.00 90.75 161 PRO A C 1
ATOM 1281 O O . PRO A 1 161 ? 5.857 0.108 -16.059 1.00 90.75 161 PRO A O 1
ATOM 1284 N N . ALA A 1 162 ? 4.366 1.790 -15.944 1.00 89.31 162 ALA A N 1
ATOM 1285 C CA . ALA A 1 162 ? 4.734 2.381 -17.216 1.00 89.31 162 ALA A CA 1
ATOM 1286 C C . ALA A 1 162 ? 6.172 2.926 -17.181 1.00 89.31 162 ALA A C 1
ATOM 1288 O O . ALA A 1 162 ? 6.687 3.349 -16.140 1.00 89.31 162 ALA A O 1
ATOM 1289 N N . THR A 1 163 ? 6.815 2.925 -18.345 1.00 88.69 163 THR A N 1
ATOM 1290 C CA . THR A 1 163 ? 8.220 3.302 -18.520 1.00 88.69 163 THR A CA 1
ATOM 1291 C C . THR A 1 163 ? 8.528 4.686 -17.948 1.00 88.69 163 THR A C 1
ATOM 1293 O O . THR A 1 163 ? 9.530 4.876 -17.260 1.00 88.69 163 THR A O 1
ATOM 1296 N N . GLU A 1 164 ? 7.646 5.652 -18.179 1.00 86.94 164 GLU A N 1
ATOM 1297 C CA . GLU A 1 164 ? 7.821 7.035 -17.755 1.00 86.94 164 GLU A CA 1
ATOM 1298 C C . GLU A 1 164 ? 7.595 7.207 -16.247 1.00 86.94 164 GLU A C 1
ATOM 1300 O O . GLU A 1 164 ? 8.241 8.055 -15.629 1.00 86.94 164 GLU A O 1
ATOM 1305 N N . TRP A 1 165 ? 6.754 6.370 -15.625 1.00 89.25 165 TRP A N 1
ATOM 1306 C CA . TRP A 1 165 ? 6.644 6.305 -14.163 1.00 89.25 165 TRP A CA 1
ATOM 1307 C C . TRP A 1 165 ? 7.961 5.859 -13.534 1.00 89.25 165 TRP A C 1
ATOM 1309 O O . TRP A 1 165 ? 8.481 6.540 -12.650 1.00 89.25 165 TRP A O 1
ATOM 1319 N N . ILE A 1 166 ? 8.535 4.763 -14.040 1.00 90.44 166 ILE A N 1
ATOM 1320 C CA . ILE A 1 166 ? 9.819 4.231 -13.563 1.00 90.44 166 ILE A CA 1
ATOM 1321 C C . ILE A 1 166 ? 10.9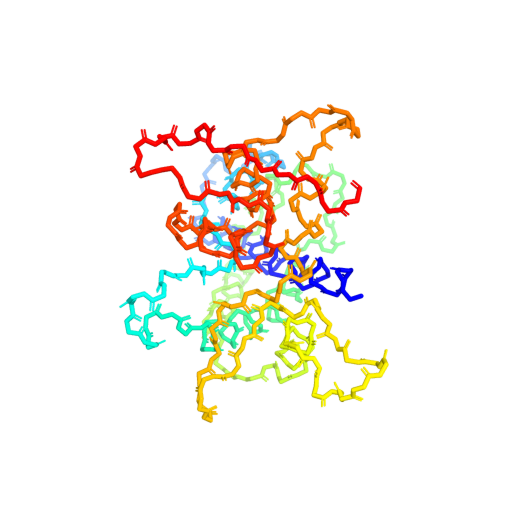25 5.261 -13.746 1.00 90.44 166 ILE A C 1
ATOM 1323 O O . ILE A 1 166 ? 11.719 5.476 -12.832 1.00 90.44 166 ILE A O 1
ATOM 1327 N N . ALA A 1 167 ? 10.942 5.938 -14.894 1.00 89.00 167 ALA A N 1
ATOM 1328 C CA . ALA A 1 167 ? 11.935 6.959 -15.167 1.00 89.00 167 ALA A CA 1
ATOM 1329 C C . ALA A 1 167 ? 11.858 8.138 -14.196 1.00 89.00 167 ALA A C 1
ATOM 1331 O O . ALA A 1 167 ? 12.889 8.586 -13.700 1.00 89.00 167 ALA A O 1
ATOM 1332 N N . VAL A 1 168 ? 10.651 8.605 -13.870 1.00 88.44 168 VAL A N 1
ATOM 1333 C CA . VAL A 1 168 ? 10.481 9.682 -12.889 1.00 88.44 168 VAL A CA 1
ATOM 1334 C C . VAL A 1 168 ? 10.882 9.235 -11.489 1.00 88.44 168 VAL A C 1
ATOM 1336 O O . VAL A 1 168 ? 11.613 9.962 -10.825 1.00 88.44 168 VAL A O 1
ATOM 1339 N N . VAL A 1 169 ? 10.460 8.053 -11.035 1.00 88.75 169 VAL A N 1
ATOM 1340 C CA . VAL A 1 169 ? 10.828 7.563 -9.695 1.00 88.75 169 VAL A CA 1
ATOM 1341 C C . VAL A 1 169 ? 12.338 7.376 -9.567 1.00 88.75 169 VAL A C 1
ATOM 1343 O O . VAL A 1 169 ? 12.910 7.787 -8.563 1.00 88.75 169 VAL A O 1
ATOM 1346 N N . ALA A 1 170 ? 12.995 6.842 -10.598 1.00 89.12 170 ALA A N 1
ATOM 1347 C CA . ALA A 1 170 ? 14.449 6.729 -10.627 1.00 89.12 170 ALA A CA 1
ATOM 1348 C C . ALA A 1 170 ? 15.146 8.100 -10.638 1.00 89.12 170 ALA A C 1
ATOM 1350 O O . ALA A 1 170 ? 16.166 8.278 -9.985 1.00 89.12 170 ALA A O 1
ATOM 1351 N N . SER A 1 171 ? 14.612 9.096 -11.345 1.00 87.06 171 SER A N 1
ATOM 1352 C CA . SER A 1 171 ? 15.170 10.453 -11.311 1.00 87.06 171 SER A CA 1
ATOM 1353 C C . SER A 1 171 ? 14.981 11.141 -9.954 1.00 87.06 171 SER A C 1
ATOM 1355 O O . SER A 1 171 ? 15.873 11.873 -9.526 1.00 87.06 171 SER A O 1
ATOM 1357 N N . LEU A 1 172 ? 13.850 10.894 -9.282 1.00 86.75 172 LEU A N 1
ATOM 1358 C CA . LEU A 1 172 ? 13.491 11.472 -7.981 1.00 86.75 172 LEU A CA 1
ATOM 1359 C C . LEU A 1 172 ? 14.127 10.763 -6.781 1.00 86.75 172 LEU A C 1
ATOM 1361 O O . LEU A 1 172 ? 14.096 11.313 -5.687 1.00 86.75 172 LEU A O 1
ATOM 1365 N N . SER A 1 173 ? 14.700 9.570 -6.952 1.00 86.69 173 SER A N 1
ATOM 1366 C CA . SER A 1 173 ? 15.405 8.883 -5.861 1.00 86.69 173 SER A CA 1
ATOM 1367 C C . SER A 1 173 ? 16.788 9.471 -5.568 1.00 86.69 173 SER A C 1
ATOM 1369 O O . SER A 1 173 ? 17.498 8.952 -4.713 1.00 86.69 173 SER A O 1
ATOM 1371 N N . ARG A 1 174 ? 17.191 10.521 -6.291 1.00 81.12 174 ARG A N 1
ATOM 1372 C CA . ARG A 1 174 ? 18.472 11.201 -6.113 1.00 81.12 174 ARG A CA 1
ATOM 1373 C C . ARG A 1 174 ? 18.304 12.430 -5.235 1.00 81.12 174 ARG A C 1
ATOM 1375 O O . ARG A 1 174 ? 17.426 13.250 -5.490 1.00 81.12 174 ARG A O 1
ATOM 1382 N N . ASP A 1 175 ? 19.229 12.604 -4.301 1.00 76.50 175 ASP A N 1
ATOM 1383 C CA . ASP A 1 175 ? 19.292 13.808 -3.470 1.00 76.50 175 ASP A CA 1
ATOM 1384 C C . ASP A 1 175 ? 19.923 15.006 -4.212 1.00 76.50 175 ASP A C 1
ATOM 1386 O O . ASP A 1 175 ? 19.645 16.156 -3.879 1.00 76.50 175 ASP A O 1
ATOM 1390 N N . ASP A 1 176 ? 20.743 14.755 -5.245 1.00 77.44 176 ASP A N 1
ATOM 1391 C CA . ASP A 1 176 ? 21.411 15.784 -6.058 1.00 77.44 176 ASP A CA 1
ATOM 1392 C C . ASP A 1 176 ? 21.295 15.475 -7.570 1.00 77.44 176 ASP A C 1
ATOM 1394 O O . ASP A 1 176 ? 21.472 14.322 -7.985 1.00 77.44 176 ASP A O 1
ATOM 1398 N N . PRO A 1 177 ? 21.040 16.481 -8.431 1.00 70.50 177 PRO A N 1
ATOM 1399 C CA . PRO A 1 177 ? 20.932 16.299 -9.881 1.00 70.50 177 PRO A CA 1
ATOM 1400 C C . PRO A 1 177 ? 22.206 15.774 -10.571 1.00 70.50 177 PRO A C 1
ATOM 1402 O O . PRO A 1 177 ? 22.117 15.253 -11.686 1.00 70.50 177 PRO A O 1
ATOM 1405 N N . ASN A 1 178 ? 23.373 15.863 -9.934 1.00 72.06 178 ASN A N 1
ATOM 1406 C CA . ASN A 1 178 ? 24.655 15.340 -10.413 1.00 72.06 178 ASN A CA 1
ATOM 1407 C C . ASN A 1 178 ? 25.061 14.023 -9.734 1.00 72.06 178 ASN A C 1
ATOM 1409 O O . ASN A 1 178 ? 26.059 13.420 -10.135 1.00 72.06 178 ASN A O 1
ATOM 1413 N N . ALA A 1 179 ? 24.316 13.565 -8.723 1.00 76.69 179 ALA A N 1
ATOM 1414 C CA . ALA A 1 179 ? 24.602 12.300 -8.063 1.00 76.69 179 ALA A CA 1
ATOM 1415 C C . ALA A 1 179 ? 24.325 11.110 -8.991 1.00 76.69 179 ALA A C 1
ATOM 1417 O O . ALA A 1 179 ? 23.406 11.116 -9.823 1.00 76.69 179 ALA A O 1
ATOM 1418 N N . VAL A 1 180 ? 25.145 10.076 -8.816 1.00 77.00 180 VAL A N 1
ATOM 1419 C CA . VAL A 1 180 ? 24.960 8.770 -9.440 1.00 77.00 180 VAL A CA 1
ATOM 1420 C C . VAL A 1 180 ? 23.991 7.976 -8.577 1.00 77.00 180 VAL A C 1
ATOM 1422 O O . VAL A 1 180 ? 24.159 7.908 -7.366 1.00 77.00 180 VAL A O 1
ATOM 1425 N N . ASN A 1 181 ? 22.990 7.388 -9.216 1.00 82.69 181 ASN A N 1
ATOM 1426 C CA . ASN A 1 181 ? 21.958 6.607 -8.558 1.00 82.69 181 ASN A CA 1
ATOM 1427 C C . ASN A 1 181 ? 22.253 5.122 -8.762 1.00 82.69 181 ASN A C 1
ATOM 1429 O O . ASN A 1 181 ? 22.600 4.711 -9.876 1.00 82.69 181 ASN A O 1
ATOM 1433 N N . THR A 1 182 ? 22.123 4.322 -7.716 1.00 87.75 182 THR A N 1
ATOM 1434 C CA . THR A 1 182 ? 22.245 2.865 -7.812 1.00 87.75 182 THR A CA 1
ATOM 1435 C C . THR A 1 182 ? 20.870 2.212 -7.883 1.00 87.75 182 THR A C 1
ATOM 1437 O O . THR A 1 182 ? 19.836 2.842 -7.651 1.00 87.75 182 THR A O 1
ATOM 1440 N N . LEU A 1 183 ? 20.839 0.925 -8.218 1.00 88.06 183 LEU A N 1
ATOM 1441 C CA . LEU A 1 183 ? 19.611 0.142 -8.155 1.00 88.06 183 LEU A CA 1
ATOM 1442 C C . LEU A 1 183 ? 19.043 0.096 -6.730 1.00 88.06 183 LEU A C 1
ATOM 1444 O O . LEU A 1 183 ? 17.824 0.153 -6.567 1.00 88.06 183 LEU A O 1
ATOM 1448 N N . ASP A 1 184 ? 19.914 0.044 -5.722 1.00 88.75 184 ASP A N 1
ATOM 1449 C CA . ASP A 1 184 ? 19.528 0.009 -4.310 1.00 88.75 184 ASP A CA 1
ATOM 1450 C C . ASP A 1 184 ? 18.854 1.311 -3.865 1.00 88.75 184 ASP A C 1
ATOM 1452 O O . ASP A 1 184 ? 17.852 1.268 -3.151 1.00 88.75 184 ASP A O 1
ATOM 1456 N N . ASP A 1 185 ? 19.323 2.464 -4.345 1.00 89.75 185 ASP A N 1
ATOM 1457 C CA . ASP A 1 185 ? 18.716 3.772 -4.055 1.00 89.75 185 ASP A CA 1
ATOM 1458 C C . ASP A 1 185 ? 17.294 3.878 -4.634 1.00 89.75 185 ASP A C 1
ATOM 1460 O O . ASP A 1 185 ? 16.347 4.335 -3.974 1.00 89.75 185 ASP A O 1
ATOM 1464 N N . VAL A 1 186 ? 17.115 3.391 -5.867 1.00 91.00 186 VAL A N 1
ATOM 1465 C CA . VAL A 1 186 ? 15.801 3.317 -6.518 1.00 91.00 186 VAL A CA 1
ATOM 1466 C C . VAL A 1 186 ? 14.898 2.330 -5.781 1.00 91.00 186 VAL A C 1
ATOM 1468 O O . VAL A 1 186 ? 13.741 2.648 -5.496 1.00 91.00 186 VAL A O 1
ATOM 1471 N N . ALA A 1 187 ? 15.414 1.151 -5.426 1.00 92.25 187 ALA A N 1
ATOM 1472 C CA . ALA A 1 187 ? 14.674 0.139 -4.678 1.00 92.25 187 ALA A CA 1
ATOM 1473 C C . ALA A 1 187 ? 14.243 0.660 -3.299 1.00 92.25 187 ALA A C 1
ATOM 1475 O O . ALA A 1 187 ? 13.092 0.474 -2.904 1.00 92.25 187 ALA A O 1
ATOM 1476 N N . ALA A 1 188 ? 15.123 1.372 -2.591 1.00 90.88 188 ALA A N 1
ATOM 1477 C CA . ALA A 1 188 ? 14.822 2.011 -1.315 1.00 90.88 188 ALA A CA 1
ATOM 1478 C C . ALA A 1 188 ? 13.730 3.081 -1.457 1.00 90.88 188 ALA A C 1
ATOM 1480 O O . ALA A 1 188 ? 12.820 3.148 -0.631 1.00 90.88 188 ALA A O 1
ATOM 1481 N N . SER A 1 189 ? 13.766 3.877 -2.526 1.00 91.31 189 SER A N 1
ATOM 1482 C CA . SER A 1 189 ? 12.736 4.889 -2.795 1.00 91.31 189 SER A CA 1
ATOM 1483 C C . SER A 1 189 ? 11.381 4.267 -3.138 1.00 91.31 189 SER A C 1
ATOM 1485 O O . SER A 1 189 ? 10.351 4.691 -2.614 1.00 91.31 189 SER A O 1
ATOM 1487 N N . ILE A 1 190 ? 11.365 3.196 -3.935 1.00 92.25 190 ILE A N 1
ATOM 1488 C CA . ILE A 1 190 ? 10.149 2.416 -4.221 1.00 92.25 190 ILE A CA 1
ATOM 1489 C C . ILE A 1 190 ? 9.607 1.759 -2.941 1.00 92.25 190 ILE A C 1
ATOM 1491 O O . ILE A 1 190 ? 8.394 1.756 -2.716 1.00 92.25 190 ILE A O 1
ATOM 1495 N N . LYS A 1 191 ? 10.496 1.287 -2.058 1.00 92.00 191 LYS A N 1
ATOM 1496 C CA . LYS A 1 191 ? 10.139 0.770 -0.730 1.00 92.00 191 LYS A CA 1
ATOM 1497 C C . LYS A 1 191 ? 9.469 1.821 0.138 1.00 92.00 191 LYS A C 1
ATOM 1499 O O . LYS A 1 191 ? 8.433 1.522 0.725 1.00 92.00 191 LYS A O 1
ATOM 1504 N N . ARG A 1 192 ? 9.991 3.049 0.160 1.00 89.25 192 ARG A N 1
ATOM 1505 C CA . ARG A 1 192 ? 9.371 4.184 0.869 1.00 89.25 192 ARG A CA 1
ATOM 1506 C C . ARG A 1 192 ? 7.997 4.557 0.309 1.00 89.25 192 ARG A C 1
ATOM 1508 O O . ARG A 1 192 ? 7.131 4.954 1.074 1.00 89.25 192 ARG A O 1
ATOM 1515 N N . LEU A 1 193 ? 7.766 4.385 -0.996 1.00 89.25 193 LEU A N 1
ATOM 1516 C CA . LEU A 1 193 ? 6.430 4.544 -1.592 1.00 89.25 193 LEU A CA 1
ATOM 1517 C C . LEU A 1 193 ? 5.453 3.422 -1.194 1.00 89.25 193 LEU A C 1
ATOM 1519 O O . LEU A 1 193 ? 4.253 3.554 -1.412 1.00 89.25 193 LEU A O 1
ATOM 1523 N N . GLY A 1 194 ? 5.943 2.322 -0.618 1.00 91.38 194 GLY A N 1
ATOM 1524 C CA . GLY A 1 194 ? 5.126 1.189 -0.194 1.00 91.38 194 GLY A CA 1
ATOM 1525 C C . GLY A 1 194 ? 5.098 0.030 -1.191 1.00 91.38 194 GLY A C 1
ATOM 1526 O O . GLY A 1 194 ? 4.131 -0.726 -1.219 1.00 91.38 194 GLY A O 1
ATOM 1527 N N . MET A 1 195 ? 6.134 -0.159 -2.007 1.00 93.94 195 MET A N 1
ATOM 1528 C CA . MET A 1 195 ? 6.280 -1.339 -2.871 1.00 93.94 195 MET A CA 1
ATOM 1529 C C . MET A 1 195 ? 7.648 -1.984 -2.690 1.00 93.94 195 MET A C 1
ATOM 1531 O O . MET A 1 195 ? 8.624 -1.308 -2.419 1.00 93.94 195 MET A O 1
ATOM 1535 N N . ALA A 1 196 ? 7.757 -3.292 -2.883 1.00 93.31 196 ALA A N 1
ATOM 1536 C CA . ALA A 1 196 ? 9.035 -3.992 -2.756 1.00 93.31 196 ALA A CA 1
ATOM 1537 C C . ALA A 1 196 ? 9.219 -4.981 -3.916 1.00 93.31 196 ALA A C 1
ATOM 1539 O O . ALA A 1 196 ? 9.027 -6.181 -3.712 1.00 93.31 196 ALA A O 1
ATOM 1540 N N . PRO A 1 197 ? 9.510 -4.500 -5.143 1.00 93.81 197 PRO A N 1
ATOM 1541 C CA . PRO A 1 197 ? 9.797 -5.388 -6.262 1.00 93.81 197 PRO A CA 1
ATOM 1542 C C . PRO A 1 197 ? 11.066 -6.202 -6.010 1.00 93.81 197 PRO A C 1
ATOM 1544 O O . PRO A 1 197 ? 11.999 -5.742 -5.349 1.00 93.81 197 PRO A O 1
ATOM 1547 N N . GLY A 1 198 ? 11.133 -7.388 -6.611 1.00 91.31 198 GLY A N 1
ATOM 1548 C CA . GLY A 1 198 ? 12.398 -8.103 -6.745 1.00 91.31 198 GLY A CA 1
ATOM 1549 C C . GLY A 1 198 ? 13.390 -7.318 -7.613 1.00 91.31 198 GLY A C 1
ATOM 1550 O O . GLY A 1 198 ? 12.996 -6.620 -8.550 1.00 91.31 198 GLY A O 1
ATOM 1551 N N . ILE A 1 199 ? 14.686 -7.472 -7.332 1.00 88.69 199 ILE A N 1
ATOM 1552 C CA . ILE A 1 199 ? 15.792 -6.818 -8.059 1.00 88.69 199 ILE A CA 1
ATOM 1553 C C . ILE A 1 199 ? 15.697 -7.060 -9.573 1.00 88.69 199 ILE A C 1
ATOM 1555 O O . ILE A 1 199 ? 15.878 -6.133 -10.366 1.00 88.69 199 ILE A O 1
ATOM 1559 N N . ASN A 1 200 ? 15.365 -8.291 -9.974 1.00 88.31 200 ASN A N 1
ATOM 1560 C CA . ASN A 1 200 ? 15.208 -8.675 -11.377 1.00 88.31 200 ASN A CA 1
ATOM 1561 C C . ASN A 1 200 ? 14.079 -7.898 -12.063 1.00 88.31 200 ASN A C 1
ATOM 1563 O O . ASN A 1 200 ? 14.274 -7.359 -13.154 1.00 88.31 200 ASN A O 1
ATOM 1567 N N . GLU A 1 201 ? 12.919 -7.797 -11.411 1.00 91.25 201 GLU A N 1
ATOM 1568 C CA . GLU A 1 201 ? 11.768 -7.082 -11.961 1.00 91.25 201 GLU A CA 1
ATOM 1569 C C . GLU A 1 201 ? 12.062 -5.581 -12.066 1.00 91.25 201 GLU A C 1
ATOM 1571 O O . GLU A 1 201 ? 11.813 -4.968 -13.106 1.00 91.25 201 GLU A O 1
ATOM 1576 N N . LEU A 1 202 ? 12.685 -4.993 -11.040 1.00 92.06 202 LEU A N 1
ATOM 1577 C CA . LEU A 1 202 ? 13.076 -3.585 -11.073 1.00 92.06 202 LEU A CA 1
ATOM 1578 C C . LEU A 1 202 ? 14.103 -3.304 -12.181 1.00 92.06 202 LEU A C 1
ATOM 1580 O O . LEU A 1 202 ? 13.946 -2.353 -12.947 1.00 92.06 202 LEU A O 1
ATOM 1584 N N . THR A 1 203 ? 15.117 -4.161 -12.325 1.00 90.56 203 THR A N 1
ATOM 1585 C CA . THR A 1 203 ? 16.154 -4.028 -13.362 1.00 90.56 203 THR A CA 1
ATOM 1586 C C . THR A 1 203 ? 15.563 -4.138 -14.760 1.00 90.56 203 THR A C 1
ATOM 1588 O O . THR A 1 203 ? 15.905 -3.343 -15.635 1.00 90.56 203 THR A O 1
ATOM 1591 N N . LYS A 1 204 ? 14.638 -5.078 -14.979 1.00 90.19 204 LYS A N 1
ATOM 1592 C CA . LYS A 1 204 ? 13.891 -5.208 -16.237 1.00 90.19 204 LYS A CA 1
ATOM 1593 C C . LYS A 1 204 ? 13.165 -3.908 -16.582 1.00 90.19 204 LYS A C 1
ATOM 1595 O O . LYS A 1 204 ? 13.298 -3.420 -17.701 1.00 90.19 204 LYS A O 1
ATOM 1600 N N . HIS A 1 205 ? 12.439 -3.322 -15.633 1.00 91.56 205 HIS A N 1
ATOM 1601 C CA . HIS A 1 205 ? 11.719 -2.067 -15.858 1.00 91.56 205 HIS A CA 1
ATOM 1602 C C . HIS A 1 205 ? 12.651 -0.875 -16.114 1.00 91.56 205 HIS A C 1
ATOM 1604 O O . HIS A 1 205 ? 12.399 -0.077 -17.018 1.00 91.56 205 HIS A O 1
ATOM 1610 N N . LEU A 1 206 ? 13.763 -0.779 -15.384 1.00 90.38 206 LEU A N 1
ATOM 1611 C CA . LEU A 1 206 ? 14.780 0.249 -15.614 1.00 90.38 206 LEU A CA 1
ATOM 1612 C C . LEU A 1 206 ? 15.481 0.081 -16.968 1.00 90.38 206 LEU A C 1
ATOM 1614 O O . LEU A 1 206 ? 15.791 1.073 -17.626 1.00 90.38 206 LEU A O 1
ATOM 1618 N N . ALA A 1 207 ? 15.705 -1.155 -17.418 1.00 88.38 207 ALA A N 1
ATOM 1619 C CA . ALA A 1 207 ? 16.268 -1.445 -18.734 1.00 88.38 207 ALA A CA 1
ATOM 1620 C C . ALA A 1 207 ? 15.294 -1.083 -19.864 1.00 88.38 207 ALA A C 1
ATOM 1622 O O . ALA A 1 207 ? 15.707 -0.477 -20.851 1.00 88.38 207 ALA A O 1
ATOM 1623 N N . LEU A 1 208 ? 13.997 -1.375 -19.701 1.00 88.19 208 LEU A N 1
ATOM 1624 C CA . LEU A 1 208 ? 12.947 -0.938 -20.632 1.00 88.19 208 LEU A CA 1
ATOM 1625 C C . LEU A 1 208 ? 12.855 0.592 -20.722 1.00 88.19 208 LEU A C 1
ATOM 1627 O O . LEU A 1 208 ? 12.598 1.126 -21.799 1.00 88.19 208 LEU A O 1
ATOM 1631 N N . ALA A 1 209 ? 13.127 1.296 -19.621 1.00 87.44 209 ALA A N 1
ATOM 1632 C CA . ALA A 1 209 ? 13.247 2.753 -19.589 1.00 87.44 209 ALA A CA 1
ATOM 1633 C C . ALA A 1 209 ? 14.581 3.294 -20.129 1.00 87.44 209 ALA A C 1
ATOM 1635 O O . ALA A 1 209 ? 14.768 4.506 -20.197 1.00 87.44 209 ALA A O 1
ATOM 1636 N N . GLY A 1 210 ? 15.515 2.423 -20.521 1.00 85.94 210 GLY A N 1
ATOM 1637 C CA . GLY A 1 210 ? 16.844 2.816 -20.994 1.00 85.94 210 GLY A CA 1
ATOM 1638 C C . GLY A 1 210 ? 17.762 3.370 -19.898 1.00 85.94 210 GLY A C 1
ATOM 1639 O O . GLY A 1 210 ? 18.794 3.967 -20.212 1.00 85.94 210 GLY A O 1
ATOM 1640 N N . LEU A 1 211 ? 17.406 3.179 -18.623 1.00 84.75 211 LEU A N 1
ATOM 1641 C CA . LEU A 1 211 ? 18.103 3.747 -17.464 1.00 84.75 211 LEU A CA 1
ATOM 1642 C C . LEU A 1 211 ? 19.120 2.796 -16.844 1.00 84.75 211 LEU A C 1
ATOM 1644 O O . LEU A 1 211 ? 20.084 3.261 -16.242 1.00 84.75 211 LEU A O 1
ATOM 1648 N N . ALA A 1 212 ? 18.947 1.489 -17.034 1.00 82.31 212 ALA A N 1
ATOM 1649 C CA . ALA A 1 212 ? 19.910 0.473 -16.625 1.00 82.31 212 ALA A CA 1
ATOM 1650 C C . ALA A 1 212 ? 20.452 -0.284 -17.845 1.00 82.31 212 ALA A C 1
ATOM 1652 O O . ALA A 1 212 ? 19.720 -0.591 -18.788 1.00 82.31 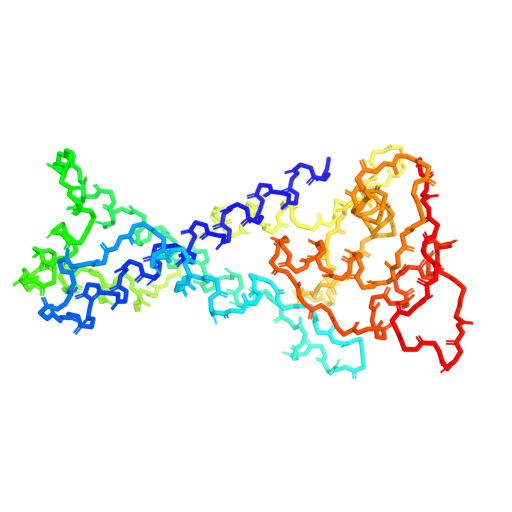212 ALA A O 1
ATOM 1653 N N . ARG A 1 213 ? 21.747 -0.615 -17.822 1.00 65.75 213 ARG A N 1
ATOM 1654 C CA . ARG A 1 213 ? 22.342 -1.613 -18.723 1.00 65.75 213 ARG A CA 1
ATOM 1655 C C . ARG A 1 213 ? 22.635 -2.849 -17.886 1.00 65.75 213 ARG A C 1
ATOM 1657 O O . ARG A 1 213 ? 23.357 -2.738 -16.902 1.00 65.75 213 ARG A O 1
ATOM 1664 N N . GLY A 1 214 ? 22.053 -3.989 -18.254 1.00 55.75 214 GLY A N 1
ATOM 1665 C CA . GLY A 1 214 ? 22.233 -5.233 -17.508 1.00 55.75 214 GLY A CA 1
ATOM 1666 C C . GLY A 1 214 ? 23.713 -5.598 -17.387 1.00 55.75 214 GLY A C 1
ATOM 1667 O O . GLY A 1 214 ? 24.395 -5.748 -18.400 1.00 55.75 214 GLY A O 1
ATOM 1668 N N . ALA A 1 215 ? 24.194 -5.728 -16.153 1.00 49.78 215 ALA A N 1
ATOM 1669 C CA . ALA A 1 215 ? 25.462 -6.361 -15.821 1.00 49.78 215 ALA A CA 1
ATOM 1670 C C . ALA A 1 215 ? 25.111 -7.665 -15.079 1.00 49.78 215 ALA A C 1
ATOM 1672 O O . ALA A 1 215 ? 24.518 -7.573 -14.007 1.00 49.78 215 ALA A O 1
ATOM 1673 N N . PRO A 1 216 ? 25.400 -8.853 -15.645 1.00 49.00 216 PRO A N 1
ATOM 1674 C CA . PRO A 1 216 ? 24.949 -10.136 -15.092 1.00 49.00 216 PRO A CA 1
ATOM 1675 C C . PRO A 1 216 ? 25.407 -10.442 -13.654 1.00 49.00 216 PRO A C 1
ATOM 1677 O O . PRO A 1 216 ? 24.765 -11.257 -13.007 1.00 49.00 216 PRO A O 1
ATOM 1680 N N . ASP A 1 217 ? 26.457 -9.771 -13.161 1.00 49.69 217 ASP A N 1
ATOM 1681 C CA . ASP A 1 217 ? 27.142 -10.078 -11.891 1.00 49.69 217 ASP A CA 1
ATOM 1682 C C . ASP A 1 217 ? 27.233 -8.878 -10.917 1.00 49.69 217 ASP A C 1
ATOM 1684 O O . ASP A 1 217 ? 28.072 -8.863 -10.017 1.00 49.69 217 ASP A O 1
ATOM 1688 N N . ALA A 1 218 ? 26.437 -7.819 -11.106 1.00 53.28 218 ALA A N 1
ATOM 1689 C CA . ALA A 1 218 ? 26.498 -6.632 -10.247 1.00 53.28 218 ALA A CA 1
ATOM 1690 C C . ALA A 1 218 ? 25.389 -6.656 -9.183 1.00 53.28 218 ALA A C 1
ATOM 1692 O O . ALA A 1 218 ? 24.295 -6.137 -9.405 1.00 53.28 218 ALA A O 1
ATOM 1693 N N . ASP A 1 219 ? 25.685 -7.242 -8.024 1.00 57.00 219 ASP A N 1
ATOM 1694 C CA . ASP A 1 219 ? 24.831 -7.228 -6.829 1.00 57.00 219 ASP A CA 1
ATOM 1695 C C . ASP A 1 219 ? 24.558 -5.779 -6.362 1.00 57.00 219 ASP A C 1
ATOM 1697 O O . ASP A 1 219 ? 25.378 -5.168 -5.679 1.00 57.00 219 ASP A O 1
ATOM 1701 N N . GLY A 1 220 ? 23.429 -5.188 -6.777 1.00 54.53 220 GLY A N 1
ATOM 1702 C CA . GLY A 1 220 ? 22.931 -3.870 -6.325 1.00 54.53 220 GLY A CA 1
ATOM 1703 C C . GLY A 1 220 ? 23.650 -2.634 -6.896 1.00 54.53 220 GLY A C 1
ATOM 1704 O O . GLY A 1 220 ? 23.032 -1.592 -7.118 1.00 54.53 220 GLY A O 1
ATOM 1705 N N . ALA A 1 221 ? 24.928 -2.751 -7.267 1.00 58.81 221 ALA A N 1
ATOM 1706 C CA . ALA A 1 221 ? 25.760 -1.646 -7.771 1.00 58.81 221 ALA A CA 1
ATOM 1707 C C . ALA A 1 221 ? 25.486 -1.233 -9.237 1.00 58.81 221 ALA A C 1
ATOM 1709 O O . ALA A 1 221 ? 26.297 -0.543 -9.864 1.00 58.81 221 ALA A O 1
ATOM 1710 N N . VAL A 1 222 ? 24.360 -1.659 -9.819 1.00 70.56 222 VAL A N 1
ATOM 1711 C CA . VAL A 1 222 ? 23.985 -1.280 -11.186 1.00 70.56 222 VAL A CA 1
ATOM 1712 C C . VAL A 1 222 ? 23.701 0.218 -11.224 1.00 70.56 222 VAL A C 1
ATOM 1714 O O . VAL A 1 222 ? 22.805 0.715 -10.544 1.00 70.56 222 VAL A O 1
ATOM 1717 N N . LEU A 1 223 ? 24.463 0.935 -12.050 1.00 75.19 223 LEU A N 1
ATOM 1718 C CA . LEU A 1 223 ? 24.283 2.368 -12.236 1.00 75.19 223 LEU A CA 1
ATOM 1719 C C . LEU A 1 223 ? 22.975 2.644 -12.977 1.00 75.19 223 LEU A C 1
ATOM 1721 O O . LEU A 1 223 ? 22.787 2.196 -14.114 1.00 75.19 223 LEU A O 1
ATOM 1725 N N . VAL A 1 224 ? 22.111 3.434 -12.348 1.00 72.38 224 VAL A N 1
ATOM 1726 C CA . VAL A 1 224 ? 20.857 3.915 -12.916 1.00 72.38 224 VAL A CA 1
ATOM 1727 C C . VAL A 1 224 ? 21.054 5.350 -13.383 1.00 72.38 224 VAL A C 1
ATOM 1729 O O . VAL A 1 224 ? 21.400 6.249 -12.616 1.00 72.38 224 VAL A O 1
ATOM 1732 N N . ARG A 1 225 ? 20.852 5.578 -14.679 1.00 74.00 225 ARG A N 1
ATOM 1733 C CA . ARG A 1 225 ? 20.905 6.924 -15.256 1.00 74.00 225 ARG A CA 1
ATOM 1734 C C . ARG A 1 225 ? 19.629 7.684 -14.916 1.00 74.00 225 ARG A C 1
ATOM 1736 O O . ARG A 1 225 ? 18.550 7.102 -14.897 1.00 74.00 225 ARG A O 1
ATOM 1743 N N . SER A 1 226 ? 19.751 8.990 -14.696 1.00 67.69 226 SER A N 1
ATOM 1744 C CA . SER A 1 226 ? 18.579 9.863 -14.633 1.00 67.69 226 SER A CA 1
ATOM 1745 C C . SER A 1 226 ? 18.046 10.121 -16.040 1.00 67.69 226 SER A C 1
ATOM 1747 O O . SER A 1 226 ? 18.832 10.313 -16.971 1.00 67.69 226 SER A O 1
ATOM 1749 N N . ALA A 1 227 ? 16.722 10.143 -16.187 1.00 61.00 227 ALA A N 1
ATOM 1750 C CA . ALA A 1 227 ? 16.066 10.578 -17.418 1.00 61.00 227 ALA A CA 1
ATOM 1751 C C . ALA A 1 227 ? 15.961 12.113 -17.527 1.00 61.00 227 ALA A C 1
ATOM 1753 O O . ALA A 1 227 ? 15.766 12.623 -18.630 1.00 61.00 227 ALA A O 1
ATOM 1754 N N . TYR A 1 228 ? 16.092 12.820 -16.396 1.00 56.25 228 TYR A N 1
ATOM 1755 C CA . TYR A 1 228 ? 15.906 14.267 -16.246 1.00 56.25 228 TYR A CA 1
ATOM 1756 C C . TYR A 1 228 ? 17.018 14.913 -15.416 1.00 56.25 228 TYR A C 1
ATOM 1758 O O . TYR A 1 228 ? 17.526 14.248 -14.475 1.00 56.25 228 TYR A O 1
#

Organism: NCBI:txid408172

pLDDT: mean 83.96, std 10.86, range [49.0, 94.12]

Foldseek 3Di:
DLVLLLVLLVLLLLLLLLVLLLVLLQVADPCLLVDAPVNSVVSSLVVAFSAEQEDPPDDLVVQFCLVVLFLSLQLSVQSVVLVCVLCVPPDPRGSSVSSNVCSVDPVSNVSSVCSNVPDDGPPVSSVSSCVSQAFDPDDDPPGRQFHQWDDDPPPGIGGDGGLVNLLVLQQVLDPDNPDWGWLVSSQVSVRVSRYHYDSVRSQVSLVVNVQFDDDPPDDGRTTGHHPD

Solvent-accessible surface area (backbone atoms only — not comparable to full-atom values): 12419 Å² total; per-residue (Å²): 96,64,67,37,40,53,51,37,40,50,52,48,49,52,38,43,47,47,51,45,54,42,49,52,26,65,69,46,60,90,63,34,56,74,40,46,70,67,54,54,51,53,56,42,56,69,74,56,54,72,43,73,34,54,54,85,87,54,58,65,83,78,29,41,41,47,68,56,50,48,54,48,33,35,35,31,65,44,33,53,54,52,52,50,64,74,51,64,80,62,62,97,62,58,61,6,49,58,42,35,53,42,34,69,36,70,64,57,35,49,53,44,54,48,24,76,65,63,83,83,78,40,60,67,55,33,52,50,44,46,61,33,27,34,44,52,92,46,74,70,99,69,38,46,54,41,15,36,34,39,74,54,79,94,81,37,28,29,61,52,65,26,49,58,36,54,36,50,52,48,38,66,48,46,96,45,98,85,59,86,38,35,45,52,43,34,50,51,44,42,40,73,66,23,29,64,57,47,71,68,48,50,48,52,49,33,36,76,50,68,27,34,74,94,59,98,83,51,85,52,70,42,60,36,53,60,79,113

Nearest PDB structures (foldseek):
  4d4d-assembly2_B  TM=1.376E-01  e=7.508E+00  Niallia circulans

Secondary structure (DSSP, 8-state):
-HHHHHHHHHHHHHHHHHHHHHHHHHH--GGGGG--HHHHHHHHHTT--SB----TTS-HHHHB-HHHHHHHHHHHHHHHHHHHHHTTT--S--HHHHHHHHHH-HHHHHHHHHHHH--S--HHHHHHHHHHHBPP---STT--S---EEEETTTEEEE---HHHHHHHHHHT-SSTTSPEEHHHHHHHHHHTTB---HHHHHHHHHHTTS----TT-SS-PEEPP--

Mean predicted aligned error: 7.34 Å

Radius of gyration: 20.16 Å; Cα contacts (8 Å, |Δi|>4): 328; chains: 1; bounding box: 47×33×59 Å

Sequence (228 aa):
AVIRGGLAFGYLWEIRWYETIARKVLLGGDDLQEVGWEDLLADADREGPLLKWADGAEPVSQRDVAAWLRAKCLTYSALQEEVKTCFADASDDAVGEALSEASRDPNKREHFRRALTQRGTNENCLELVRHMFLKGDELGRYADHYGLLEKVGQRWSVVNPATEWIAVVASLSRDDPNAVNTLDDVAASIKRLGMAPGINELTKHLALAGLARGAPDADGAVLVRSAY